Protein AF-A0A815YA50-F1 (afdb_monomer_lite)

Sequence (230 aa):
KAFGSNTDPRCETWTMLNDNDYDQMVVSGEAVSVVFEGVVFLLQAFDDEQDCLKAFEKNPDKRIFFITSGTMGRSAVPKIIEGYRNIFTDPIADKSYSSVYVFCGDIEKQMDWCMDYLDYVQMFDHEADLLQRMTHDIADYFFERGRRIPKDTESQEALKHLYWAKRLYHQYEKLDMKKGTDDHIPTKESKESRDVNAFIESIESELPKDSSDERGKDSDNDEPCGEACS

pLDDT: mean 73.35, std 15.98, range [35.97, 92.38]

Secondary structure (DSSP, 8-state):
--EEE-SSTT----EEE-HHHHHHHHHH---EEEEETTEEEEE---SSHHHHHHHHHH-TTSEE-EEEEHHHHHHHHHHHHHHHTTTTEETTTTEE---EEEE-S-SGGGHHHHGGGTTTEEEES-HHHHHHHHHHHHHHHHHHHHHHS-HHHHHHHHHHHHHHHHHHHHHHHHHHHTT--S--PPPPPPHHHHHHHHHHHHHHHHS-----------------------

Foldseek 3Di:
DADWDDLFLPDDDTDDDDVVVVVCQVVVQDWDWGDHNNATEIDGDDPDLVVVVVVCVVCLPHQYQAEEELVSCLVNVVVCCVVRVVSQADPLPRAGAARYEYAYCDVVVSCVRCVVPVSHYDYDPDPLVPSLVVLQSQLVVLQVVLVRPDLVPPLVVSLRSLSSSLVSLVVSVVSVVVVDPDDDDDDDRDPSNVVSVVVNVVSVVVDPDPPPPPDDDDDDDDDDDDDDDD

Organism: NCBI:txid433720

Structure (mmCIF, N/CA/C/O backbone):
data_AF-A0A815YA50-F1
#
_entry.id   AF-A0A815YA50-F1
#
loop_
_atom_si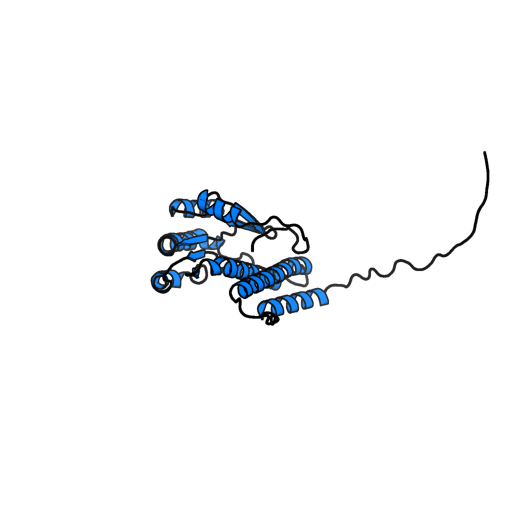te.group_PDB
_atom_site.id
_atom_site.type_symbol
_atom_site.label_atom_id
_atom_site.label_alt_id
_atom_site.label_comp_id
_atom_site.label_asym_id
_atom_site.label_entity_id
_atom_site.label_seq_id
_atom_site.pdbx_PDB_ins_code
_atom_site.Cartn_x
_atom_site.Cartn_y
_atom_site.Cartn_z
_atom_site.occupancy
_atom_site.B_iso_or_equiv
_atom_site.auth_seq_id
_atom_site.auth_comp_id
_atom_site.auth_asym_id
_atom_site.auth_atom_id
_atom_site.pdbx_PDB_model_num
ATOM 1 N N . LYS A 1 1 ? 8.012 14.151 2.845 1.00 42.84 1 LYS A N 1
ATOM 2 C CA . LYS A 1 1 ? 8.269 13.504 4.157 1.00 42.84 1 LYS A CA 1
ATOM 3 C C . LYS A 1 1 ? 7.058 12.654 4.542 1.00 42.84 1 LYS A C 1
ATOM 5 O O . LYS A 1 1 ? 6.065 13.250 4.945 1.00 42.84 1 LYS A O 1
ATOM 10 N N . ALA A 1 2 ? 7.106 11.330 4.344 1.00 35.97 2 ALA A N 1
ATOM 11 C CA . ALA A 1 2 ? 5.929 10.458 4.513 1.00 35.97 2 ALA A CA 1
ATOM 12 C C . ALA A 1 2 ? 6.156 9.170 5.316 1.00 35.97 2 ALA A C 1
ATOM 14 O O . ALA A 1 2 ? 5.190 8.646 5.857 1.00 35.97 2 ALA A O 1
ATOM 15 N N . PHE A 1 3 ? 7.391 8.687 5.466 1.00 42.22 3 PHE A N 1
ATOM 16 C CA . PHE A 1 3 ? 7.645 7.455 6.210 1.00 42.22 3 PHE A CA 1
ATOM 17 C C . PHE A 1 3 ? 8.463 7.741 7.459 1.00 42.22 3 PHE A C 1
ATOM 19 O O . PHE A 1 3 ? 9.557 8.297 7.402 1.00 42.22 3 PHE A O 1
ATOM 26 N N . GLY A 1 4 ? 7.912 7.375 8.608 1.00 42.62 4 GLY A N 1
ATOM 27 C CA . GLY A 1 4 ? 8.640 7.327 9.860 1.00 42.62 4 GLY A CA 1
ATOM 28 C C . GLY A 1 4 ? 7.949 6.394 10.838 1.00 42.62 4 GLY A C 1
ATOM 29 O O . GLY A 1 4 ? 6.723 6.304 10.845 1.00 42.62 4 GLY A O 1
ATOM 30 N N . SER A 1 5 ? 8.750 5.682 11.621 1.00 42.72 5 SER A N 1
ATOM 31 C CA . SER A 1 5 ? 8.296 4.666 12.564 1.00 42.72 5 SER A CA 1
ATOM 32 C C . SER A 1 5 ? 8.360 5.174 14.002 1.00 42.72 5 SER A C 1
ATOM 34 O O . SER A 1 5 ? 9.355 5.777 14.422 1.00 42.72 5 SER A O 1
ATOM 36 N N . ASN A 1 6 ? 7.287 4.896 14.736 1.00 41.19 6 ASN A N 1
ATOM 37 C CA . ASN A 1 6 ? 7.264 4.631 16.166 1.00 41.19 6 ASN A CA 1
ATOM 38 C C . ASN A 1 6 ? 6.549 3.271 16.356 1.00 41.19 6 ASN A C 1
ATOM 40 O O . ASN A 1 6 ? 5.821 2.817 15.476 1.00 41.19 6 ASN A O 1
ATOM 44 N N . THR A 1 7 ? 6.775 2.597 17.482 1.00 46.41 7 THR A N 1
ATOM 45 C CA . THR A 1 7 ? 6.051 1.366 17.873 1.00 46.41 7 THR A CA 1
ATOM 46 C C . THR A 1 7 ? 4.697 1.654 18.529 1.00 46.41 7 THR A C 1
ATOM 48 O O . THR A 1 7 ? 4.020 0.732 18.967 1.00 46.41 7 THR A O 1
ATOM 51 N N . ASP A 1 8 ? 4.351 2.934 18.682 1.00 49.91 8 ASP A N 1
ATOM 52 C CA . ASP A 1 8 ? 3.088 3.391 19.247 1.00 49.91 8 ASP A CA 1
ATOM 53 C C . ASP A 1 8 ? 2.624 4.628 18.462 1.00 49.91 8 ASP A C 1
ATOM 55 O O . ASP A 1 8 ? 3.274 5.676 18.571 1.00 49.91 8 ASP A O 1
ATOM 59 N N . PRO A 1 9 ? 1.498 4.577 17.722 1.00 50.28 9 PRO A N 1
ATOM 60 C CA . PRO A 1 9 ? 1.020 5.687 16.893 1.00 50.28 9 PRO A CA 1
ATOM 61 C C . PRO A 1 9 ? 0.738 6.966 17.693 1.00 50.28 9 PRO A C 1
ATOM 63 O O . PRO A 1 9 ? 0.600 8.033 17.085 1.00 50.28 9 PRO A O 1
ATOM 66 N N . ARG A 1 10 ? 0.680 6.873 19.029 1.00 52.91 10 ARG A N 1
ATOM 67 C CA . ARG A 1 10 ? 0.442 7.967 19.978 1.00 52.91 10 ARG A CA 1
ATOM 68 C C . ARG A 1 10 ? 1.722 8.700 20.411 1.00 52.91 10 ARG A C 1
ATOM 70 O O . ARG A 1 10 ? 1.618 9.773 20.995 1.00 52.91 10 ARG A O 1
ATOM 77 N N . CYS A 1 11 ? 2.920 8.170 20.137 1.00 44.84 11 CYS A N 1
ATOM 78 C CA . CYS A 1 11 ? 4.192 8.817 20.502 1.00 44.84 11 CYS A CA 1
ATOM 79 C C . CYS A 1 11 ? 4.655 9.887 19.486 1.00 44.84 11 CYS A C 1
ATOM 81 O O . CYS A 1 11 ? 4.534 9.706 18.274 1.00 44.84 11 CYS A O 1
ATOM 83 N N . GLU A 1 12 ? 5.257 10.980 19.975 1.00 45.56 12 GLU A N 1
ATOM 84 C CA . GLU A 1 12 ? 5.674 12.144 19.165 1.00 45.56 12 GLU A CA 1
ATOM 85 C C . GLU A 1 12 ? 7.075 12.048 18.521 1.00 45.56 12 GLU A C 1
ATOM 87 O O . GLU A 1 12 ? 7.363 12.810 17.598 1.00 45.56 12 GLU A O 1
ATOM 92 N N . THR A 1 13 ? 7.961 11.148 18.965 1.00 40.41 13 THR A N 1
ATOM 93 C CA . THR A 1 13 ? 9.356 11.048 18.484 1.00 40.41 13 THR A CA 1
ATOM 94 C C . THR A 1 13 ? 9.521 10.031 17.344 1.00 40.41 13 THR A C 1
ATOM 96 O O . THR A 1 13 ? 8.970 8.935 17.386 1.00 40.41 13 THR A O 1
ATOM 99 N N . TRP A 1 14 ? 10.273 10.410 16.300 1.00 46.44 14 TRP A N 1
ATOM 100 C CA . TRP A 1 14 ? 10.310 9.741 14.989 1.00 46.44 14 TRP A CA 1
ATOM 101 C C . TRP A 1 14 ? 11.647 9.040 14.716 1.00 46.44 14 TRP A C 1
ATOM 103 O O . TRP A 1 14 ? 12.699 9.605 15.006 1.00 46.44 14 TRP A O 1
ATOM 113 N N . THR A 1 15 ? 11.624 7.906 14.004 1.00 42.41 15 THR A N 1
ATOM 114 C CA . THR A 1 15 ? 12.719 7.532 13.084 1.00 42.41 15 THR A CA 1
ATOM 115 C C . THR A 1 15 ? 12.199 7.692 11.661 1.00 42.41 15 THR A C 1
ATOM 117 O O . THR A 1 15 ? 11.310 6.954 11.249 1.00 42.41 15 THR A O 1
ATOM 120 N N . MET A 1 16 ? 12.659 8.727 10.957 1.00 54.16 16 MET A N 1
ATOM 121 C CA . MET A 1 16 ? 12.133 9.147 9.653 1.00 54.16 16 MET A CA 1
ATOM 122 C C . MET A 1 16 ? 12.989 8.589 8.520 1.00 54.16 16 MET A C 1
ATOM 124 O O . MET A 1 16 ? 14.199 8.785 8.569 1.00 54.16 16 MET A O 1
ATOM 128 N N . LEU A 1 17 ? 12.359 8.028 7.481 1.00 47.50 17 LEU A N 1
ATOM 129 C CA . LEU A 1 17 ? 12.967 8.030 6.154 1.00 47.50 17 LEU A CA 1
ATOM 130 C C . LEU A 1 17 ? 12.892 9.458 5.626 1.00 47.50 17 LEU A C 1
ATOM 132 O O . LEU A 1 17 ? 11.813 10.022 5.395 1.00 47.50 17 LEU A O 1
ATOM 136 N N . ASN A 1 18 ? 14.052 10.073 5.521 1.00 49.81 18 ASN A N 1
ATOM 137 C CA . ASN A 1 18 ? 14.226 11.381 4.930 1.00 49.81 18 ASN A CA 1
ATOM 138 C C . ASN A 1 18 ? 14.679 11.226 3.469 1.00 49.81 18 ASN A C 1
ATOM 140 O O . ASN A 1 18 ? 14.997 10.129 3.020 1.00 49.81 18 ASN A O 1
ATOM 144 N N . ASP A 1 19 ? 14.680 12.324 2.717 1.00 51.66 19 ASP A N 1
ATOM 145 C CA . ASP A 1 19 ? 15.021 12.302 1.289 1.00 51.66 19 ASP A CA 1
ATOM 146 C C . ASP A 1 19 ? 16.442 11.735 1.050 1.00 51.66 19 ASP A C 1
ATOM 148 O O . ASP A 1 19 ? 16.682 11.069 0.053 1.00 51.66 19 ASP A O 1
ATOM 152 N N . ASN A 1 20 ? 17.349 11.865 2.025 1.00 53.41 20 ASN A N 1
ATOM 153 C CA . ASN A 1 20 ? 18.690 11.283 1.970 1.00 53.41 20 ASN A CA 1
ATOM 154 C C . ASN A 1 20 ? 18.674 9.748 2.075 1.00 53.41 20 ASN A C 1
ATOM 156 O O . ASN A 1 20 ? 19.526 9.102 1.480 1.00 53.41 20 ASN A O 1
ATOM 160 N N . ASP A 1 21 ? 17.719 9.150 2.797 1.00 54.00 21 ASP A N 1
ATOM 161 C CA . ASP A 1 21 ? 17.580 7.687 2.872 1.00 54.00 21 ASP A CA 1
ATOM 162 C C . ASP A 1 21 ? 17.065 7.116 1.538 1.00 54.00 21 ASP A C 1
ATOM 164 O O . ASP A 1 21 ? 17.436 6.011 1.142 1.00 54.00 21 ASP A O 1
ATOM 168 N N . TYR A 1 22 ? 16.258 7.896 0.808 1.00 57.53 22 TYR A N 1
ATOM 169 C CA . TYR A 1 22 ? 15.845 7.581 -0.562 1.00 57.53 22 TYR A CA 1
ATOM 170 C C . TYR A 1 22 ? 16.994 7.692 -1.552 1.00 57.53 22 TYR A C 1
ATOM 172 O O . TYR A 1 22 ? 17.238 6.754 -2.310 1.00 57.53 22 TYR A O 1
ATOM 180 N N . ASP A 1 23 ? 17.710 8.815 -1.524 1.00 56.78 23 ASP A N 1
ATOM 181 C CA . ASP A 1 23 ? 18.868 9.035 -2.386 1.00 56.78 23 ASP A CA 1
ATOM 182 C C . ASP A 1 23 ? 19.926 7.952 -2.136 1.00 56.78 23 ASP A C 1
ATOM 184 O O . ASP A 1 23 ? 20.485 7.388 -3.075 1.00 56.78 23 ASP A O 1
ATOM 188 N N . GLN A 1 24 ? 20.143 7.579 -0.872 1.00 57.41 24 GLN A N 1
ATOM 189 C CA . GLN A 1 24 ? 21.064 6.513 -0.505 1.00 57.41 24 GLN A CA 1
ATOM 190 C C . GLN A 1 24 ? 20.580 5.138 -0.987 1.00 57.41 24 GLN A C 1
ATOM 192 O O . GLN A 1 24 ? 21.399 4.396 -1.513 1.00 57.41 24 GLN A O 1
ATOM 197 N N . MET A 1 25 ? 19.283 4.816 -0.902 1.00 60.09 25 MET A N 1
ATOM 198 C CA . MET A 1 25 ? 18.715 3.572 -1.452 1.00 60.09 25 MET A CA 1
ATOM 199 C C . MET A 1 25 ? 18.917 3.468 -2.970 1.00 60.09 25 MET A C 1
ATOM 201 O O . MET A 1 25 ? 19.299 2.411 -3.474 1.00 60.09 25 MET A O 1
ATOM 205 N N . VAL A 1 26 ? 18.669 4.559 -3.700 1.00 58.50 26 VAL A N 1
ATOM 206 C CA . VAL A 1 26 ? 18.821 4.604 -5.163 1.00 58.50 26 VAL A CA 1
ATOM 207 C C . VAL A 1 26 ? 20.293 4.498 -5.569 1.00 58.50 26 VAL A C 1
ATOM 209 O O . VAL A 1 26 ? 20.605 3.865 -6.574 1.00 58.50 26 VAL A O 1
ATOM 212 N N . VAL A 1 27 ? 21.204 5.088 -4.788 1.00 59.53 27 VAL A N 1
ATOM 213 C CA . VAL A 1 27 ? 22.641 5.119 -5.102 1.00 59.53 27 VAL A CA 1
ATOM 214 C C . VAL A 1 27 ? 23.386 3.864 -4.632 1.00 59.53 27 VAL A C 1
ATOM 216 O O . VAL A 1 27 ? 24.311 3.431 -5.317 1.00 59.53 27 VAL A O 1
ATOM 219 N N . SER A 1 28 ? 23.034 3.281 -3.480 1.00 64.62 28 SER A N 1
ATOM 220 C CA . SER A 1 28 ? 23.765 2.145 -2.895 1.00 64.62 28 SER A CA 1
ATOM 221 C C . SER A 1 28 ? 23.212 0.776 -3.291 1.00 64.62 28 SER A C 1
ATOM 223 O O . SER A 1 28 ? 23.956 -0.203 -3.245 1.00 64.62 28 SER A O 1
ATOM 225 N N . GLY A 1 29 ? 21.922 0.683 -3.643 1.00 62.91 29 GLY A N 1
ATOM 226 C CA . GLY A 1 29 ? 21.234 -0.595 -3.868 1.00 62.91 29 GLY A CA 1
ATOM 227 C C . GLY A 1 29 ? 21.079 -1.457 -2.603 1.00 62.91 29 GLY A C 1
ATOM 228 O O . GLY A 1 29 ? 20.629 -2.604 -2.681 1.00 62.91 29 GLY A O 1
ATOM 229 N N . GLU A 1 30 ? 21.452 -0.935 -1.429 1.00 68.12 30 GLU A N 1
ATOM 230 C CA . GLU A 1 30 ? 21.338 -1.650 -0.160 1.00 68.12 30 GLU A CA 1
ATOM 231 C C . GLU A 1 30 ? 19.885 -1.695 0.319 1.00 68.12 30 GLU A C 1
ATOM 233 O O . GLU A 1 30 ? 19.132 -0.726 0.221 1.00 68.12 30 GLU A O 1
ATOM 238 N N . ALA A 1 31 ? 19.491 -2.847 0.862 1.00 70.38 31 ALA A N 1
ATOM 239 C CA . ALA A 1 31 ? 18.144 -3.041 1.365 1.00 70.38 31 ALA A CA 1
ATOM 240 C C . ALA A 1 31 ? 17.947 -2.318 2.705 1.00 70.38 31 ALA A C 1
ATOM 242 O O . ALA A 1 31 ? 18.663 -2.573 3.677 1.00 70.38 31 ALA A O 1
ATOM 243 N N . VAL A 1 32 ? 16.918 -1.480 2.785 1.00 69.56 32 VAL A N 1
ATOM 244 C CA . VAL A 1 32 ? 16.510 -0.779 4.003 1.00 69.56 32 VAL A CA 1
ATOM 245 C C . VAL A 1 32 ? 15.262 -1.455 4.558 1.00 69.56 32 VAL A C 1
ATOM 247 O O . VAL A 1 32 ? 14.244 -1.575 3.881 1.00 69.56 32 VAL A O 1
ATOM 250 N N . SER A 1 33 ? 15.333 -1.923 5.804 1.00 68.00 33 SER A N 1
ATOM 251 C CA . SER A 1 33 ? 14.162 -2.458 6.506 1.00 68.00 33 SER A CA 1
ATOM 252 C C . SER A 1 33 ? 13.485 -1.355 7.314 1.00 68.00 33 SER A C 1
ATOM 254 O O . SER A 1 33 ? 14.121 -0.714 8.148 1.00 68.00 33 SER A O 1
ATOM 256 N N . VAL A 1 34 ? 12.188 -1.167 7.097 1.00 65.00 34 VAL A N 1
ATOM 257 C CA . VAL A 1 34 ? 11.352 -0.208 7.824 1.00 65.00 34 VAL A CA 1
ATOM 258 C C . VAL A 1 34 ? 10.301 -0.982 8.597 1.00 65.00 34 VAL A C 1
ATOM 260 O O . VAL A 1 34 ? 9.622 -1.831 8.033 1.00 65.00 34 VAL A O 1
ATOM 263 N N . VAL A 1 35 ? 10.154 -0.710 9.889 1.00 60.19 35 VAL A N 1
ATOM 264 C CA . VAL A 1 35 ? 9.177 -1.411 10.730 1.00 60.19 35 VAL A CA 1
ATOM 265 C C . VAL A 1 35 ? 7.988 -0.499 11.001 1.00 60.19 35 VAL A C 1
ATOM 267 O O . VAL A 1 35 ? 8.174 0.596 11.526 1.00 60.19 35 VAL A O 1
ATOM 270 N N . PHE A 1 36 ? 6.775 -0.958 10.706 1.00 53.72 36 PHE A N 1
ATOM 271 C CA . PHE A 1 36 ? 5.522 -0.303 11.093 1.00 53.72 36 PHE A CA 1
ATOM 272 C C . PHE A 1 36 ? 4.685 -1.289 11.911 1.00 53.72 36 PHE A C 1
ATOM 274 O O . PHE A 1 36 ? 4.244 -2.296 11.366 1.00 53.72 36 PHE A O 1
ATOM 281 N N . GLU A 1 37 ? 4.486 -1.032 13.210 1.00 54.69 37 GLU A N 1
ATOM 282 C CA . GLU A 1 37 ? 3.688 -1.904 14.103 1.00 54.69 37 GLU A CA 1
ATOM 283 C C . GLU A 1 37 ? 4.065 -3.392 14.027 1.00 54.69 37 GLU A C 1
ATOM 285 O O . GLU A 1 37 ? 3.224 -4.275 13.884 1.00 54.69 37 GLU A O 1
ATOM 290 N N . GLY A 1 38 ? 5.365 -3.687 14.039 1.00 54.66 38 GLY A N 1
ATOM 291 C CA . GLY A 1 38 ? 5.853 -5.065 13.932 1.00 54.66 38 GLY A CA 1
ATOM 292 C C . GLY A 1 38 ? 5.770 -5.675 12.527 1.00 54.66 38 GLY A C 1
ATOM 293 O O . GLY A 1 38 ? 6.263 -6.783 12.329 1.00 54.66 38 GLY A O 1
ATOM 294 N N . VAL A 1 39 ? 5.235 -4.961 11.531 1.00 56.06 39 VAL A N 1
ATOM 295 C CA . VAL A 1 39 ? 5.334 -5.336 10.115 1.00 56.06 39 VAL A CA 1
ATOM 296 C C . VAL A 1 39 ? 6.621 -4.759 9.539 1.00 56.06 39 VAL A C 1
ATOM 298 O O . VAL A 1 39 ? 6.812 -3.543 9.507 1.00 56.06 39 VAL A O 1
ATOM 301 N N . VAL A 1 40 ? 7.514 -5.633 9.078 1.00 65.88 40 VAL A N 1
ATOM 302 C CA . VAL A 1 40 ? 8.766 -5.233 8.429 1.00 65.88 40 VAL A CA 1
ATOM 303 C C . VAL A 1 40 ? 8.532 -5.092 6.929 1.00 65.88 40 VAL A C 1
ATOM 305 O O . VAL A 1 40 ? 8.171 -6.059 6.257 1.00 65.88 40 VAL A O 1
ATOM 308 N N . PHE A 1 41 ? 8.770 -3.891 6.418 1.00 66.94 41 PHE A N 1
ATOM 309 C CA . PHE A 1 41 ? 8.802 -3.565 5.003 1.00 66.94 41 PHE A CA 1
ATOM 310 C C . PHE A 1 41 ? 10.245 -3.526 4.524 1.00 66.94 41 PHE A C 1
ATOM 312 O O . PHE A 1 41 ? 11.091 -2.879 5.142 1.00 66.94 41 PHE A O 1
ATOM 319 N N . LEU A 1 42 ? 10.525 -4.215 3.423 1.00 71.62 42 LEU A N 1
ATOM 320 C CA . LEU A 1 42 ? 11.821 -4.146 2.760 1.00 71.62 42 LEU A CA 1
ATOM 321 C C . LEU A 1 42 ? 11.744 -3.153 1.601 1.00 71.62 42 LEU A C 1
ATOM 323 O O . LEU A 1 42 ? 10.938 -3.336 0.690 1.00 71.62 42 LEU A O 1
ATOM 327 N N . LEU A 1 43 ? 12.589 -2.128 1.639 1.00 70.44 43 LEU A N 1
ATOM 328 C CA . LEU A 1 43 ? 12.787 -1.182 0.548 1.00 70.44 43 LEU A CA 1
ATOM 329 C C . LEU A 1 43 ? 14.150 -1.460 -0.083 1.00 70.44 43 LEU A C 1
ATOM 331 O O . LEU A 1 43 ? 15.173 -1.392 0.595 1.00 70.44 43 LEU A O 1
ATOM 335 N N . GLN A 1 44 ? 14.167 -1.812 -1.365 1.00 71.25 44 GLN A N 1
ATOM 336 C CA . GLN A 1 44 ? 15.398 -2.081 -2.101 1.00 71.25 44 GLN A CA 1
ATOM 337 C C . GLN A 1 44 ? 15.193 -1.751 -3.581 1.00 71.25 44 GLN A C 1
ATOM 339 O O . GLN A 1 44 ? 14.169 -2.116 -4.162 1.00 71.25 44 GLN A O 1
ATOM 344 N N . ALA A 1 4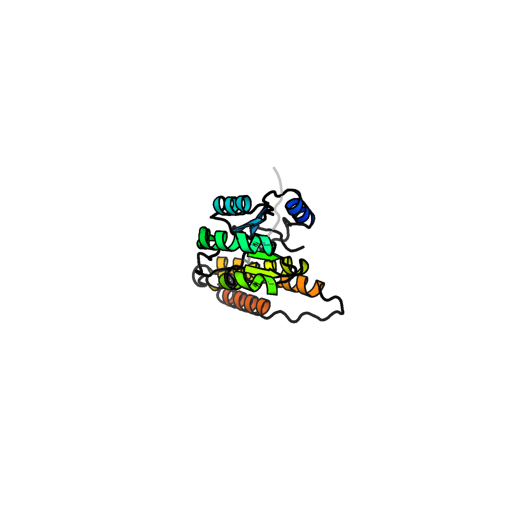5 ? 16.163 -1.061 -4.181 1.00 68.94 45 ALA A N 1
ATOM 345 C CA . ALA A 1 45 ? 16.215 -0.837 -5.620 1.00 68.94 45 ALA A CA 1
ATOM 346 C C . ALA A 1 45 ? 16.971 -1.989 -6.298 1.00 68.94 45 ALA A C 1
ATOM 348 O O . ALA A 1 45 ? 17.964 -2.480 -5.764 1.00 68.94 45 ALA A O 1
ATOM 349 N N . PHE A 1 46 ? 16.504 -2.407 -7.473 1.00 72.44 46 PHE A N 1
ATOM 350 C CA . PHE A 1 46 ? 17.133 -3.462 -8.268 1.00 72.44 46 PHE A CA 1
ATOM 351 C C . PHE A 1 46 ? 17.308 -2.981 -9.707 1.00 72.44 46 PHE A C 1
ATOM 353 O O . PHE A 1 46 ? 16.386 -2.396 -10.277 1.00 72.44 46 PHE A O 1
ATOM 360 N N . ASP A 1 47 ? 18.469 -3.253 -10.291 1.00 74.31 47 ASP A N 1
ATOM 361 C CA . ASP A 1 47 ? 18.775 -3.070 -11.713 1.00 74.31 47 ASP A CA 1
ATOM 362 C C . ASP A 1 47 ? 18.866 -4.408 -12.475 1.00 74.31 47 ASP A C 1
ATOM 364 O O . ASP A 1 47 ? 18.845 -4.418 -13.706 1.00 74.31 47 ASP A O 1
ATOM 368 N N . ASP A 1 48 ? 18.890 -5.531 -11.749 1.00 81.44 48 ASP A N 1
ATOM 369 C CA . ASP A 1 48 ? 18.867 -6.896 -12.271 1.00 81.44 48 ASP A CA 1
ATOM 370 C C . ASP A 1 48 ? 17.635 -7.687 -11.787 1.00 81.44 48 ASP A C 1
ATOM 372 O O . ASP A 1 48 ? 17.257 -7.684 -10.611 1.00 81.44 48 ASP A O 1
ATOM 376 N N . GLU A 1 49 ? 17.005 -8.409 -12.716 1.00 84.12 49 GLU A N 1
ATOM 377 C CA . GLU A 1 49 ? 15.806 -9.208 -12.443 1.00 84.12 49 GLU A CA 1
ATOM 378 C C . GLU A 1 49 ? 16.092 -10.382 -11.494 1.00 84.12 49 GLU A C 1
ATOM 380 O O . GLU A 1 49 ? 15.275 -10.697 -10.627 1.00 84.12 49 GLU A O 1
ATOM 385 N N . GLN A 1 50 ? 17.238 -11.050 -11.643 1.00 86.06 50 GLN A N 1
ATOM 386 C CA . GLN A 1 50 ? 17.567 -12.222 -10.833 1.00 86.06 50 GLN A CA 1
ATOM 387 C C . GLN A 1 50 ? 17.860 -11.829 -9.390 1.00 86.06 50 GLN A C 1
ATOM 389 O O . GLN A 1 50 ? 17.487 -12.557 -8.469 1.00 86.06 50 GLN A O 1
ATOM 394 N N . ASP A 1 51 ? 18.491 -10.683 -9.172 1.00 83.06 51 ASP A N 1
ATOM 395 C CA . ASP A 1 51 ? 18.735 -10.176 -7.825 1.00 83.06 51 ASP A CA 1
ATOM 396 C C . ASP A 1 51 ? 17.443 -9.733 -7.132 1.00 83.06 51 ASP A C 1
ATOM 398 O O . ASP A 1 51 ? 17.275 -10.000 -5.937 1.00 83.06 51 ASP A O 1
ATOM 402 N N . CYS A 1 52 ? 16.483 -9.196 -7.890 1.00 81.31 52 CYS A N 1
ATOM 403 C CA . CYS A 1 52 ? 15.127 -8.971 -7.398 1.00 81.31 52 CYS A CA 1
ATOM 404 C C . CYS A 1 52 ? 14.461 -10.283 -6.951 1.00 81.31 52 CYS A C 1
ATOM 406 O O . CYS A 1 52 ? 14.016 -10.394 -5.806 1.00 81.31 52 CYS A O 1
ATOM 408 N N . LEU A 1 53 ? 14.453 -11.312 -7.805 1.00 84.69 53 LEU A N 1
ATOM 409 C CA . LEU A 1 53 ? 13.853 -12.613 -7.481 1.00 84.69 53 LEU A CA 1
ATOM 410 C C . LEU A 1 53 ? 14.496 -13.254 -6.239 1.00 84.69 53 LEU A C 1
ATOM 412 O O . LEU A 1 53 ? 13.787 -13.698 -5.335 1.00 84.69 53 LEU A O 1
ATOM 416 N N . LYS A 1 54 ? 15.830 -13.219 -6.129 1.00 86.94 54 LYS A N 1
ATOM 417 C CA . LYS A 1 54 ? 16.555 -13.710 -4.942 1.00 86.94 54 LYS A CA 1
ATOM 418 C C . LYS A 1 54 ? 16.196 -12.941 -3.669 1.00 86.94 54 LYS A C 1
ATOM 420 O O . LYS A 1 54 ? 16.251 -13.509 -2.578 1.00 86.94 54 LYS A O 1
ATOM 425 N N . ALA A 1 55 ? 15.900 -11.646 -3.762 1.00 82.94 55 ALA A N 1
ATOM 426 C CA . ALA A 1 55 ? 15.504 -10.861 -2.596 1.00 82.94 55 ALA A CA 1
ATOM 427 C C . ALA A 1 55 ? 14.119 -11.274 -2.082 1.00 82.94 55 ALA A C 1
ATOM 429 O O . ALA A 1 55 ? 13.946 -11.395 -0.866 1.00 82.94 55 ALA A O 1
ATOM 430 N N . PHE A 1 56 ? 13.182 -11.570 -2.990 1.00 82.69 56 PHE A N 1
ATOM 431 C CA . PHE A 1 56 ? 11.882 -12.153 -2.648 1.00 82.69 56 PHE A CA 1
ATOM 432 C C . PHE A 1 56 ? 12.029 -13.528 -1.981 1.00 82.69 56 PHE A C 1
ATOM 434 O O . PHE A 1 56 ? 11.438 -13.759 -0.928 1.00 82.69 56 PHE A O 1
ATOM 441 N N . GLU A 1 57 ? 12.896 -14.397 -2.510 1.00 84.44 57 GLU A N 1
ATOM 442 C CA . GLU A 1 57 ? 13.189 -15.714 -1.915 1.00 84.44 57 GLU A CA 1
ATOM 443 C C . GLU A 1 57 ? 13.729 -15.630 -0.486 1.00 84.44 57 GLU A C 1
ATOM 445 O O . GLU A 1 57 ? 13.414 -16.469 0.358 1.00 84.44 57 GLU A O 1
ATOM 450 N N . LYS A 1 58 ? 14.572 -14.631 -0.211 1.00 84.88 58 LYS A N 1
ATOM 451 C CA . LYS A 1 58 ? 15.238 -14.464 1.088 1.00 84.88 58 LYS A CA 1
ATOM 452 C C . LYS A 1 58 ? 14.360 -13.824 2.156 1.00 84.88 58 LYS A C 1
ATOM 454 O O . LYS A 1 58 ? 14.721 -13.893 3.327 1.00 84.88 58 LYS A O 1
ATOM 459 N N . ASN A 1 59 ? 13.262 -13.179 1.770 1.00 80.50 59 ASN A N 1
ATOM 460 C CA . ASN A 1 59 ? 12.400 -12.435 2.687 1.00 80.50 59 ASN A CA 1
ATOM 461 C C . ASN A 1 59 ? 10.920 -12.851 2.552 1.00 80.50 59 ASN A C 1
ATOM 463 O O . ASN A 1 59 ? 10.063 -11.980 2.395 1.00 80.50 59 ASN A O 1
ATOM 467 N N . PRO A 1 60 ? 10.590 -14.158 2.612 1.00 75.00 60 PRO A N 1
ATOM 468 C CA . PRO A 1 60 ? 9.224 -14.637 2.399 1.00 75.00 60 PRO A CA 1
ATOM 469 C C . PRO A 1 60 ? 8.263 -14.256 3.537 1.00 75.00 60 PRO A C 1
ATOM 471 O O . PRO A 1 60 ? 7.049 -14.367 3.392 1.00 75.00 60 PRO A O 1
ATOM 474 N N . ASP A 1 61 ? 8.808 -13.843 4.679 1.00 69.88 61 ASP A N 1
ATOM 475 C CA . ASP A 1 61 ? 8.107 -13.441 5.896 1.00 69.88 61 ASP A CA 1
ATOM 476 C C . ASP A 1 61 ? 7.829 -11.931 5.968 1.00 69.88 61 ASP A C 1
ATOM 478 O O . ASP A 1 61 ? 7.111 -11.476 6.862 1.00 69.88 61 ASP A O 1
ATOM 482 N N . LYS A 1 62 ? 8.385 -11.143 5.040 1.00 69.62 62 LYS A N 1
ATOM 483 C CA . LYS A 1 62 ? 8.254 -9.682 5.030 1.00 69.62 62 LYS A CA 1
ATOM 484 C C . LYS A 1 62 ? 7.213 -9.226 4.021 1.00 69.62 62 LYS A C 1
ATOM 486 O O . LYS A 1 62 ? 7.022 -9.844 2.976 1.00 69.62 62 LYS A O 1
ATOM 491 N N . ARG A 1 63 ? 6.591 -8.075 4.295 1.00 72.75 63 ARG A N 1
ATOM 492 C CA . ARG A 1 63 ? 5.851 -7.352 3.254 1.00 72.75 63 ARG A CA 1
ATOM 493 C C . ARG A 1 63 ? 6.857 -6.609 2.387 1.00 72.75 63 ARG A C 1
ATOM 495 O O . ARG A 1 63 ? 7.740 -5.926 2.903 1.00 72.75 63 ARG A O 1
ATOM 502 N N . ILE A 1 64 ? 6.743 -6.748 1.075 1.00 73.19 64 ILE A N 1
ATOM 503 C CA . ILE A 1 64 ? 7.712 -6.176 0.139 1.00 73.19 64 ILE A CA 1
ATOM 504 C C . ILE A 1 64 ? 6.978 -5.191 -0.753 1.00 73.19 64 ILE A C 1
ATOM 506 O O . ILE A 1 64 ? 6.094 -5.594 -1.501 1.00 73.19 64 ILE A O 1
ATOM 510 N N . PHE A 1 65 ? 7.365 -3.916 -0.693 1.00 75.94 65 PHE A N 1
ATOM 511 C CA . PHE A 1 65 ? 6.966 -2.943 -1.702 1.00 75.94 65 PHE A CA 1
ATOM 512 C C . PHE A 1 65 ? 8.013 -2.924 -2.803 1.00 75.94 65 PHE A C 1
ATOM 514 O O . PHE A 1 65 ? 9.136 -2.464 -2.606 1.00 75.94 65 PHE A O 1
ATOM 521 N N . PHE A 1 66 ? 7.642 -3.454 -3.960 1.00 77.69 66 PHE A N 1
ATOM 522 C CA . PHE A 1 66 ? 8.531 -3.567 -5.100 1.00 77.69 66 PHE A CA 1
ATOM 523 C C . PHE A 1 66 ? 8.279 -2.430 -6.076 1.00 77.69 66 PHE A C 1
ATOM 525 O O . PHE A 1 66 ? 7.238 -2.388 -6.723 1.00 77.69 66 PHE A O 1
ATOM 532 N N . ILE A 1 67 ? 9.235 -1.511 -6.183 1.00 77.25 67 ILE A N 1
ATOM 533 C CA . ILE A 1 67 ? 9.179 -0.395 -7.126 1.00 77.25 67 ILE A CA 1
ATOM 534 C C . ILE A 1 67 ? 10.028 -0.756 -8.347 1.00 77.25 67 ILE A C 1
ATOM 536 O O . ILE A 1 67 ? 11.193 -1.126 -8.205 1.00 77.25 67 ILE A O 1
ATOM 540 N N . THR A 1 68 ? 9.463 -0.670 -9.550 1.00 78.12 68 THR A N 1
ATOM 541 C CA . THR A 1 68 ? 10.144 -1.085 -10.786 1.00 78.12 68 THR A CA 1
ATOM 542 C C . THR A 1 68 ? 9.773 -0.211 -11.981 1.00 78.12 68 THR A C 1
ATOM 544 O O . THR A 1 68 ? 8.770 0.496 -11.958 1.00 78.12 68 THR A O 1
ATOM 547 N N . SER A 1 69 ? 10.577 -0.253 -13.044 1.00 81.88 69 SER A N 1
ATOM 548 C CA . SER A 1 69 ? 10.227 0.371 -14.325 1.00 81.88 69 SER A CA 1
ATOM 549 C C . SER A 1 69 ? 9.221 -0.484 -15.102 1.00 81.88 69 SER A C 1
ATOM 551 O O . SER A 1 69 ? 9.157 -1.693 -14.905 1.00 81.88 69 SER A O 1
ATOM 553 N N . GLY A 1 70 ? 8.479 0.096 -16.051 1.00 83.12 70 GLY A N 1
ATOM 554 C CA . GLY A 1 70 ? 7.553 -0.666 -16.908 1.00 83.12 70 GLY A CA 1
ATOM 555 C C . GLY A 1 70 ? 8.195 -1.865 -17.624 1.00 83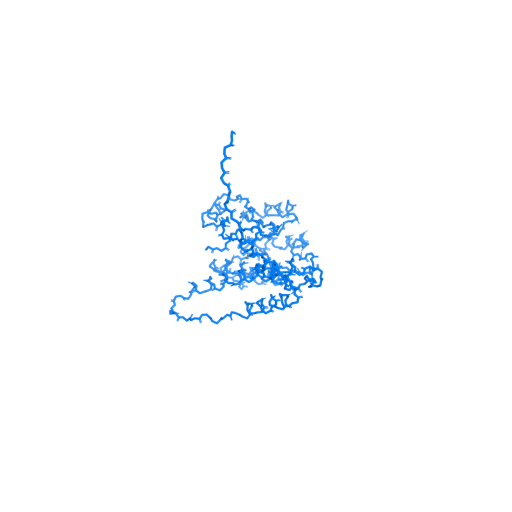.12 70 GLY A C 1
ATOM 556 O O . GLY A 1 70 ? 7.627 -2.956 -17.648 1.00 83.12 70 GLY A O 1
ATOM 557 N N . THR A 1 71 ? 9.403 -1.689 -18.167 1.00 84.44 71 THR A N 1
ATOM 558 C CA . THR A 1 71 ? 10.108 -2.733 -18.929 1.00 84.44 71 THR A CA 1
ATOM 559 C C . THR A 1 71 ? 10.577 -3.886 -18.042 1.00 84.44 71 THR A C 1
ATOM 561 O O . THR A 1 71 ? 10.425 -5.044 -18.421 1.00 84.44 71 THR A O 1
ATOM 564 N N . MET A 1 72 ? 11.122 -3.576 -16.863 1.00 84.69 72 MET A N 1
ATOM 565 C CA . MET A 1 72 ? 11.557 -4.578 -15.882 1.00 84.69 72 MET A CA 1
ATOM 566 C C . MET A 1 72 ? 10.360 -5.228 -15.182 1.00 84.69 72 MET A C 1
ATOM 568 O O . MET A 1 72 ? 10.346 -6.437 -14.971 1.00 84.69 72 MET A O 1
ATOM 572 N N . GLY A 1 73 ? 9.315 -4.452 -14.894 1.00 86.69 73 GLY A N 1
ATOM 573 C CA . GLY A 1 73 ? 8.063 -4.947 -14.339 1.00 86.69 73 GLY A CA 1
ATOM 574 C C . GLY A 1 73 ? 7.438 -6.022 -15.223 1.00 86.69 73 GLY A C 1
ATOM 575 O O . GLY A 1 73 ? 7.099 -7.092 -14.727 1.00 86.69 73 GLY A O 1
ATOM 576 N N . ARG A 1 74 ? 7.404 -5.804 -16.544 1.00 90.19 74 ARG A N 1
ATOM 577 C CA . ARG A 1 74 ? 6.889 -6.783 -17.515 1.00 90.19 74 ARG A CA 1
ATOM 578 C C . ARG A 1 74 ? 7.547 -8.161 -17.398 1.00 90.19 74 ARG A C 1
ATOM 580 O O . ARG A 1 74 ? 6.875 -9.165 -17.614 1.00 90.19 74 ARG A O 1
ATOM 587 N N . SER A 1 75 ? 8.845 -8.225 -17.103 1.00 90.06 75 SER A N 1
ATOM 588 C CA . SER A 1 75 ? 9.570 -9.498 -17.023 1.00 90.06 75 SER A CA 1
ATOM 589 C C . SER A 1 75 ? 9.589 -10.094 -15.611 1.00 90.06 75 SER A C 1
ATOM 591 O O . SER A 1 75 ? 9.458 -11.312 -15.462 1.00 90.06 75 SER A O 1
ATOM 593 N N . ALA A 1 76 ? 9.716 -9.250 -14.582 1.00 88.38 76 ALA A N 1
ATOM 594 C CA . ALA A 1 76 ? 9.854 -9.667 -13.190 1.00 88.38 76 ALA A CA 1
ATOM 595 C C . ALA A 1 76 ? 8.509 -10.002 -12.530 1.00 88.38 76 ALA A C 1
ATOM 597 O O . ALA A 1 76 ? 8.405 -11.007 -11.828 1.00 88.38 76 ALA A O 1
ATOM 598 N N . VAL A 1 77 ? 7.475 -9.182 -12.752 1.00 90.44 77 VAL A N 1
ATOM 599 C CA . VAL A 1 77 ? 6.196 -9.281 -12.028 1.00 90.44 77 VAL A CA 1
ATOM 600 C C . VAL A 1 77 ? 5.505 -10.625 -12.232 1.00 90.44 77 VAL A C 1
ATOM 602 O O . VAL A 1 77 ? 5.158 -11.226 -11.216 1.00 90.44 77 VAL A O 1
ATOM 605 N N . PRO A 1 78 ? 5.370 -11.163 -13.463 1.00 92.12 78 PRO A N 1
ATOM 606 C CA . PRO A 1 78 ? 4.803 -12.495 -13.657 1.00 92.12 78 PRO A CA 1
ATOM 607 C C . PRO A 1 78 ? 5.488 -13.557 -12.792 1.00 92.12 78 PRO A C 1
ATOM 609 O O . PRO A 1 78 ? 4.835 -14.273 -12.039 1.00 92.12 78 PRO A O 1
ATOM 612 N N . LYS A 1 79 ? 6.826 -13.580 -12.805 1.00 91.75 79 LYS A N 1
ATOM 613 C CA . LYS A 1 79 ? 7.637 -14.557 -12.064 1.00 91.75 79 LYS A CA 1
ATOM 614 C C . LYS A 1 79 ? 7.490 -14.396 -10.554 1.00 91.75 79 LYS A C 1
ATOM 616 O O . LYS A 1 79 ? 7.397 -15.390 -9.838 1.00 91.75 79 LYS A O 1
ATOM 621 N N . ILE A 1 80 ? 7.464 -13.151 -10.077 1.00 89.19 80 ILE A N 1
ATOM 622 C CA . ILE A 1 80 ? 7.313 -12.841 -8.656 1.00 89.19 80 ILE A CA 1
ATOM 623 C C . ILE A 1 80 ? 5.929 -13.268 -8.164 1.00 89.19 80 ILE A C 1
ATOM 625 O O . ILE A 1 80 ? 5.826 -13.967 -7.159 1.00 89.19 80 ILE A O 1
ATOM 629 N N . ILE A 1 81 ? 4.862 -12.878 -8.864 1.00 89.81 81 ILE A N 1
ATOM 630 C CA . ILE A 1 81 ? 3.494 -13.174 -8.430 1.00 89.81 81 ILE A CA 1
ATOM 631 C C . ILE A 1 81 ? 3.189 -14.668 -8.549 1.00 89.81 81 ILE A C 1
ATOM 633 O O . ILE A 1 81 ? 2.569 -15.230 -7.650 1.00 89.81 81 ILE A O 1
ATOM 637 N N . GLU A 1 82 ? 3.645 -15.338 -9.606 1.00 89.94 82 GLU A N 1
ATOM 638 C CA . GLU A 1 82 ? 3.440 -16.782 -9.776 1.00 89.94 82 GLU A CA 1
ATOM 639 C C . GLU A 1 82 ? 4.245 -17.608 -8.763 1.00 89.94 82 GLU A C 1
ATOM 641 O O . GLU A 1 82 ? 3.732 -18.598 -8.240 1.00 89.94 82 GLU A O 1
ATOM 646 N N . GLY A 1 83 ? 5.479 -17.194 -8.454 1.00 87.94 83 GLY A N 1
ATOM 647 C CA . GLY A 1 83 ? 6.362 -17.897 -7.519 1.00 87.94 83 GLY A CA 1
ATOM 648 C C . GLY A 1 83 ? 6.089 -17.604 -6.041 1.00 87.94 83 GLY A C 1
ATOM 649 O O . GLY A 1 83 ? 6.290 -18.478 -5.200 1.00 87.94 83 GLY A O 1
ATOM 650 N N . TYR A 1 84 ? 5.608 -16.398 -5.720 1.00 85.88 84 TYR A N 1
ATOM 651 C CA . TYR A 1 84 ? 5.528 -15.880 -4.346 1.00 85.88 84 TYR A CA 1
ATOM 652 C C . TYR A 1 84 ? 4.166 -15.266 -4.003 1.00 85.88 84 TYR A C 1
ATOM 654 O O . TYR A 1 84 ? 4.069 -14.369 -3.164 1.00 85.88 84 TYR A O 1
ATOM 662 N N . ARG A 1 85 ? 3.085 -15.740 -4.633 1.00 84.81 85 ARG A N 1
ATOM 663 C CA . ARG A 1 85 ? 1.720 -15.204 -4.462 1.00 84.81 85 ARG A CA 1
ATOM 664 C C . ARG A 1 85 ? 1.280 -15.043 -3.004 1.00 84.81 85 ARG A C 1
ATOM 666 O O . ARG A 1 85 ? 0.564 -14.103 -2.661 1.00 84.81 85 ARG A O 1
ATOM 673 N N . ASN A 1 86 ? 1.711 -15.963 -2.148 1.00 81.81 86 ASN A N 1
ATOM 674 C CA . ASN A 1 86 ? 1.417 -15.969 -0.719 1.00 81.81 86 ASN A CA 1
ATOM 675 C C . ASN A 1 86 ? 1.959 -14.727 0.006 1.00 81.81 86 ASN A C 1
ATOM 677 O O . ASN A 1 86 ? 1.327 -14.279 0.957 1.00 81.81 86 ASN A O 1
ATOM 681 N N . ILE A 1 87 ? 3.073 -14.145 -0.453 1.00 82.19 87 ILE A N 1
ATOM 682 C CA . ILE A 1 87 ? 3.635 -12.916 0.128 1.00 82.19 87 ILE A CA 1
ATOM 683 C C . ILE A 1 87 ? 2.662 -11.750 -0.069 1.00 82.19 87 ILE A C 1
ATOM 685 O O . ILE A 1 87 ? 2.476 -10.939 0.833 1.00 82.19 87 ILE A O 1
ATOM 689 N N . PHE A 1 88 ? 1.982 -11.700 -1.216 1.00 82.19 88 PHE A N 1
ATOM 690 C CA . PHE A 1 88 ? 1.052 -10.633 -1.598 1.00 82.19 88 PHE A CA 1
ATOM 691 C C . PHE A 1 88 ? -0.382 -10.845 -1.110 1.00 82.19 88 PHE A C 1
ATOM 693 O O . PHE A 1 88 ? -1.286 -10.111 -1.508 1.00 82.19 88 PHE A O 1
ATOM 700 N N . THR A 1 89 ? -0.608 -11.847 -0.262 1.00 82.44 89 THR A N 1
ATOM 701 C CA . THR A 1 89 ? -1.926 -12.151 0.295 1.00 82.44 89 THR A CA 1
ATOM 702 C C . THR A 1 89 ? -1.918 -11.852 1.784 1.00 82.44 89 THR A C 1
ATOM 704 O O . THR A 1 89 ? -1.020 -12.265 2.515 1.00 82.44 89 THR A O 1
ATOM 707 N N . ASP A 1 90 ? -2.909 -11.101 2.254 1.00 77.31 90 ASP A N 1
ATOM 708 C CA . ASP A 1 90 ? -3.058 -10.866 3.679 1.00 77.31 90 ASP A CA 1
ATOM 709 C C . ASP A 1 90 ? -3.466 -12.164 4.400 1.00 77.31 90 ASP A C 1
ATOM 711 O O . ASP A 1 90 ? -4.525 -12.709 4.089 1.00 77.31 90 ASP A O 1
ATOM 715 N N . PRO A 1 91 ? -2.698 -12.645 5.394 1.00 74.94 91 PRO A N 1
ATOM 716 C CA . PRO A 1 91 ? -2.967 -13.935 6.029 1.00 74.94 91 PRO A CA 1
ATOM 717 C C . PRO A 1 91 ? -4.225 -13.955 6.909 1.00 74.94 91 PRO A C 1
ATOM 719 O O . PRO A 1 91 ? -4.682 -15.033 7.271 1.00 74.94 91 PRO A O 1
ATOM 722 N N . ILE A 1 92 ? -4.776 -12.794 7.284 1.00 72.56 92 ILE A N 1
ATOM 723 C CA . ILE A 1 92 ? -6.015 -12.710 8.072 1.00 72.56 92 ILE A CA 1
ATOM 724 C C . ILE A 1 92 ? -7.230 -12.602 7.148 1.00 72.56 92 ILE A C 1
ATOM 726 O O . ILE A 1 92 ? -8.273 -13.191 7.417 1.00 72.56 92 ILE A O 1
ATOM 730 N N . ALA A 1 93 ? -7.112 -11.827 6.073 1.00 69.31 93 ALA A N 1
ATOM 731 C CA . ALA A 1 93 ? -8.218 -11.507 5.182 1.00 69.31 93 ALA A CA 1
ATOM 732 C C . ALA A 1 93 ? -8.346 -12.426 3.966 1.00 69.31 93 ALA A C 1
ATOM 734 O O . ALA A 1 93 ? -9.352 -12.331 3.266 1.00 69.31 93 ALA A O 1
ATOM 735 N N . ASP A 1 94 ? -7.313 -13.223 3.682 1.00 78.06 94 ASP A N 1
ATOM 736 C CA . ASP A 1 94 ? -7.159 -13.988 2.440 1.00 78.06 94 ASP A CA 1
ATOM 737 C C . ASP A 1 94 ? -7.392 -13.121 1.187 1.00 78.06 94 ASP A C 1
ATOM 739 O O . ASP A 1 94 ? -8.013 -13.521 0.204 1.00 78.06 94 ASP A O 1
ATOM 743 N N . LYS A 1 95 ? -6.936 -11.862 1.253 1.00 81.00 95 LYS A N 1
ATOM 744 C CA . LYS A 1 95 ? -7.113 -10.869 0.192 1.00 81.00 95 LYS A CA 1
ATOM 745 C C . LYS A 1 95 ? -5.758 -10.411 -0.323 1.00 81.00 95 LYS A C 1
ATOM 747 O O . LYS A 1 95 ? -4.879 -10.062 0.467 1.00 81.00 95 LYS A O 1
ATOM 752 N N . SER A 1 96 ? -5.620 -10.374 -1.644 1.00 83.12 96 SER A N 1
ATOM 753 C CA . SER A 1 96 ? -4.487 -9.742 -2.316 1.00 83.12 96 SER A CA 1
ATOM 754 C C . SER A 1 96 ? -4.375 -8.269 -1.924 1.00 83.12 96 SER A C 1
ATOM 756 O O . SER A 1 96 ? -5.392 -7.589 -1.747 1.00 83.12 96 SER A O 1
ATOM 758 N N . TYR A 1 97 ? -3.151 -7.768 -1.810 1.00 77.56 97 TYR A N 1
ATOM 759 C CA . TYR A 1 97 ? -2.890 -6.346 -1.625 1.00 77.56 97 TYR A CA 1
ATOM 760 C C . TYR A 1 97 ? -1.881 -5.850 -2.658 1.00 77.56 97 TYR A C 1
ATOM 762 O O . TYR A 1 97 ? -0.932 -6.553 -3.017 1.00 77.56 97 TYR A O 1
ATOM 770 N N . SER A 1 98 ? -2.093 -4.623 -3.133 1.00 80.19 98 SER A N 1
ATOM 771 C CA . SER A 1 98 ? -1.169 -3.979 -4.055 1.00 80.19 98 SER A CA 1
ATOM 772 C C . SER A 1 98 ? 0.165 -3.731 -3.360 1.00 80.19 98 SER A C 1
ATOM 774 O O . SER A 1 98 ? 0.233 -3.221 -2.241 1.00 80.19 98 SER A O 1
ATOM 776 N N . SER A 1 99 ? 1.249 -4.160 -3.994 1.00 80.12 99 SER A N 1
ATOM 777 C CA . SER A 1 99 ? 2.604 -4.010 -3.449 1.00 80.12 99 SER A CA 1
ATOM 778 C C . SER A 1 99 ? 3.684 -3.939 -4.509 1.00 80.12 99 SER A C 1
ATOM 780 O O . SER A 1 99 ? 4.852 -3.745 -4.184 1.00 80.12 99 SER A O 1
ATOM 782 N N . VAL A 1 100 ? 3.304 -4.055 -5.776 1.00 85.81 100 VAL A N 1
ATOM 783 C CA . VAL A 1 100 ? 4.185 -3.796 -6.899 1.00 85.81 100 VAL A CA 1
ATOM 784 C C . VAL A 1 100 ? 3.814 -2.440 -7.487 1.00 85.81 100 VAL A C 1
ATOM 786 O O . VAL A 1 100 ? 2.712 -2.250 -7.986 1.00 85.81 100 VAL A O 1
ATOM 789 N N . TYR A 1 101 ? 4.742 -1.499 -7.443 1.00 85.31 101 TYR A N 1
ATOM 790 C CA . TYR A 1 101 ? 4.596 -0.138 -7.935 1.00 85.31 101 TYR A CA 1
ATOM 791 C C . TYR A 1 101 ? 5.440 0.006 -9.200 1.00 85.31 101 TYR A C 1
ATOM 793 O O . TYR A 1 101 ? 6.666 -0.072 -9.163 1.00 85.31 101 TYR A O 1
ATOM 801 N N . VAL A 1 102 ? 4.795 0.210 -10.341 1.00 84.56 102 VAL A N 1
ATOM 802 C CA . VAL A 1 102 ? 5.461 0.262 -11.642 1.00 84.56 102 VAL A CA 1
ATOM 803 C C . VAL A 1 102 ? 5.470 1.696 -12.157 1.00 84.56 102 VAL A C 1
ATOM 805 O O . VAL A 1 102 ? 4.435 2.232 -12.555 1.00 84.56 102 VAL A O 1
ATOM 808 N N . PHE A 1 103 ? 6.656 2.297 -12.188 1.00 83.44 103 PHE A N 1
ATOM 809 C CA . PHE A 1 103 ? 6.882 3.585 -12.823 1.00 83.44 103 PHE A CA 1
ATOM 810 C C . PHE A 1 103 ? 7.069 3.402 -14.331 1.00 83.44 103 PHE A C 1
ATOM 812 O O . PHE A 1 103 ? 7.974 2.698 -14.795 1.00 83.44 103 PHE A O 1
ATOM 819 N N . CYS A 1 104 ? 6.217 4.033 -15.129 1.00 82.25 104 CYS A N 1
ATOM 820 C CA . CYS A 1 104 ? 6.301 3.954 -16.580 1.00 82.25 104 CYS A CA 1
ATOM 821 C C . CYS A 1 104 ? 5.843 5.259 -17.228 1.00 82.25 104 CYS A C 1
ATOM 823 O O . CYS A 1 104 ? 4.806 5.800 -16.881 1.00 82.25 104 CYS A O 1
ATOM 825 N N . GLY A 1 105 ? 6.596 5.751 -18.215 1.00 78.94 105 GLY A N 1
ATOM 826 C CA . GLY A 1 105 ? 6.239 6.990 -18.921 1.00 78.94 105 GLY A CA 1
ATOM 827 C C . GLY A 1 105 ? 5.036 6.868 -19.867 1.00 78.94 105 GLY A C 1
ATOM 828 O O . GLY A 1 105 ? 4.666 7.850 -20.496 1.00 78.94 105 GLY A O 1
ATOM 829 N N . ASP A 1 106 ? 4.474 5.666 -20.022 1.00 85.06 106 ASP A N 1
ATOM 830 C CA . ASP A 1 106 ? 3.308 5.381 -20.860 1.00 85.06 106 ASP A CA 1
ATOM 831 C C . ASP A 1 106 ? 2.601 4.131 -20.312 1.00 85.06 106 ASP A C 1
ATOM 833 O O . ASP A 1 106 ? 3.038 3.000 -20.558 1.00 85.06 106 ASP A O 1
ATOM 837 N N . ILE A 1 107 ? 1.548 4.354 -19.518 1.00 88.50 107 ILE A N 1
ATOM 838 C CA . ILE A 1 107 ? 0.774 3.293 -18.856 1.00 88.50 107 ILE A CA 1
ATOM 839 C C . ILE A 1 107 ? 0.049 2.429 -19.891 1.00 88.50 107 ILE A C 1
ATOM 841 O O . ILE A 1 107 ? 0.039 1.206 -19.759 1.00 88.50 107 ILE A O 1
ATOM 845 N N . GLU A 1 108 ? -0.497 3.029 -20.956 1.00 89.94 108 GLU A N 1
ATOM 846 C CA . GLU A 1 108 ? -1.256 2.308 -21.987 1.00 89.94 108 GLU A CA 1
ATOM 847 C C . GLU A 1 108 ? -0.416 1.202 -22.634 1.00 89.94 108 GLU A C 1
ATOM 849 O O . GLU A 1 108 ? -0.901 0.090 -22.850 1.00 89.94 108 GLU A O 1
ATOM 854 N N . LYS A 1 109 ? 0.878 1.462 -22.857 1.00 89.12 109 LYS A N 1
ATOM 855 C CA . LYS A 1 109 ? 1.819 0.461 -23.388 1.00 89.12 109 LYS A CA 1
ATOM 856 C C . LYS A 1 109 ? 2.108 -0.709 -22.451 1.00 89.12 109 LYS A C 1
ATOM 858 O O . LYS A 1 109 ? 2.689 -1.689 -22.912 1.00 89.12 109 LYS A O 1
ATOM 863 N N . GLN A 1 110 ? 1.785 -0.602 -21.165 1.00 89.19 110 GLN A N 1
ATOM 864 C CA . GLN A 1 110 ? 2.016 -1.657 -20.173 1.00 89.19 110 GLN A CA 1
ATOM 865 C C . GLN A 1 110 ? 0.743 -2.421 -19.795 1.00 89.19 110 GLN A C 1
ATOM 867 O O . GLN A 1 110 ? 0.816 -3.430 -19.093 1.00 89.19 110 GLN A O 1
ATOM 872 N N . MET A 1 111 ? -0.423 -1.972 -20.268 1.00 88.75 111 MET A N 1
ATOM 873 C CA . MET A 1 111 ? -1.705 -2.604 -19.952 1.00 88.75 111 MET A CA 1
ATOM 874 C C . MET A 1 111 ? -1.810 -4.040 -20.476 1.00 88.75 111 MET A C 1
ATOM 876 O O . MET A 1 111 ? -2.522 -4.842 -19.884 1.00 88.75 111 MET A O 1
ATOM 880 N N . ASP A 1 112 ? -1.093 -4.387 -21.547 1.00 90.94 112 ASP A N 1
ATOM 881 C CA . ASP A 1 112 ? -1.121 -5.722 -22.157 1.00 90.94 112 ASP A CA 1
ATOM 882 C C . ASP A 1 112 ? -0.737 -6.844 -21.184 1.00 90.94 112 ASP A C 1
ATOM 884 O O . ASP A 1 112 ? -1.337 -7.913 -21.236 1.00 90.94 112 ASP A O 1
ATOM 888 N N . TRP A 1 113 ? 0.223 -6.596 -20.292 1.00 91.12 113 TRP A N 1
ATOM 889 C CA . TRP A 1 113 ? 0.645 -7.568 -19.280 1.00 91.12 113 TRP A CA 1
ATOM 890 C C . TRP A 1 113 ? 0.109 -7.248 -17.882 1.00 91.12 113 TRP A C 1
ATOM 892 O O . TRP A 1 113 ? -0.096 -8.156 -17.084 1.00 91.12 113 TRP A O 1
ATOM 902 N N . CYS A 1 114 ? -0.127 -5.973 -17.557 1.00 89.62 114 CYS A N 1
ATOM 903 C CA . CYS A 1 114 ? -0.562 -5.568 -16.217 1.00 89.62 114 CYS A CA 1
ATOM 904 C C . CYS A 1 114 ? -1.968 -6.055 -15.862 1.00 89.62 114 CYS A C 1
ATOM 906 O O . CYS A 1 114 ? -2.256 -6.307 -14.693 1.00 89.62 114 CYS A O 1
ATOM 908 N N . MET A 1 115 ? -2.841 -6.195 -16.865 1.00 90.81 115 MET A N 1
ATOM 909 C CA . MET A 1 115 ? -4.245 -6.572 -16.667 1.00 90.81 115 MET A CA 1
ATOM 910 C C . MET A 1 115 ? -4.409 -7.891 -15.902 1.00 90.81 115 MET A C 1
ATOM 912 O O . MET A 1 115 ? -5.348 -8.025 -15.120 1.00 90.81 115 MET A O 1
ATOM 916 N N . ASP A 1 116 ? -3.469 -8.823 -16.060 1.00 92.38 116 ASP A N 1
ATOM 917 C CA . ASP A 1 116 ? -3.488 -10.116 -15.369 1.00 92.38 116 ASP A CA 1
ATOM 918 C C . ASP A 1 116 ? -3.067 -10.019 -13.886 1.00 92.38 116 ASP A C 1
ATOM 920 O O . ASP A 1 116 ? -3.261 -10.962 -13.117 1.00 92.38 116 ASP A O 1
ATOM 924 N N . TYR A 1 117 ? -2.522 -8.873 -13.460 1.00 91.38 117 TYR A N 1
ATOM 925 C CA . TYR A 1 117 ? -1.935 -8.659 -12.133 1.00 91.38 117 TYR A CA 1
ATOM 926 C C . TYR A 1 117 ? -2.463 -7.400 -11.421 1.00 91.38 117 TYR A C 1
ATOM 928 O O . TYR A 1 117 ? -1.825 -6.924 -10.481 1.00 91.38 117 TYR A O 1
ATOM 936 N N . LEU A 1 118 ? -3.627 -6.869 -11.817 1.00 89.75 118 LEU A N 1
ATOM 937 C CA . LEU A 1 118 ? -4.199 -5.626 -11.260 1.00 89.75 118 LEU A CA 1
ATOM 938 C C . LEU A 1 118 ? -4.411 -5.654 -9.741 1.00 89.75 118 LEU A C 1
ATOM 940 O O . LEU A 1 118 ? -4.337 -4.616 -9.091 1.00 89.75 118 LEU A O 1
ATOM 944 N N . ASP A 1 119 ? -4.631 -6.832 -9.158 1.00 88.25 119 ASP A N 1
ATOM 945 C CA . ASP A 1 119 ? -4.770 -6.977 -7.704 1.00 88.25 119 ASP A CA 1
ATOM 946 C C . ASP A 1 119 ? -3.453 -6.704 -6.951 1.00 88.25 119 ASP A C 1
ATOM 948 O O . ASP A 1 119 ? -3.459 -6.403 -5.755 1.00 88.25 119 ASP A O 1
ATOM 952 N N . TYR A 1 120 ? -2.316 -6.811 -7.643 1.00 88.12 120 TYR A N 1
ATOM 953 C CA . TYR A 1 120 ? -0.970 -6.743 -7.073 1.00 88.12 120 TYR A CA 1
ATOM 954 C C . TYR A 1 120 ? -0.192 -5.501 -7.521 1.00 88.12 120 TYR A C 1
ATOM 956 O O . TYR A 1 120 ? 0.703 -5.048 -6.798 1.00 88.12 120 TYR A O 1
ATOM 964 N N . VAL A 1 121 ? -0.527 -4.962 -8.698 1.00 88.94 121 VAL A N 1
ATOM 965 C CA . VAL A 1 121 ? 0.242 -3.936 -9.408 1.00 88.94 121 VAL A CA 1
ATOM 966 C C . VAL A 1 121 ? -0.479 -2.591 -9.424 1.00 88.94 121 VAL A C 1
ATOM 968 O O . VAL A 1 121 ? -1.645 -2.495 -9.790 1.00 88.94 121 VAL A O 1
ATOM 971 N N . GLN A 1 122 ? 0.262 -1.531 -9.112 1.00 89.00 122 GLN A N 1
ATOM 972 C CA . GLN A 1 122 ? -0.133 -0.136 -9.283 1.00 89.00 122 GLN A CA 1
ATOM 973 C C . GLN A 1 122 ? 0.818 0.533 -10.275 1.00 89.00 122 GLN A C 1
ATOM 975 O O . GLN A 1 122 ? 2.031 0.546 -10.066 1.00 89.00 122 GLN A O 1
ATOM 980 N N . MET A 1 123 ? 0.280 1.099 -11.354 1.00 87.00 123 MET A N 1
ATOM 981 C CA . MET A 1 123 ? 1.055 1.816 -12.373 1.00 87.00 123 MET A CA 1
ATOM 982 C C . MET A 1 123 ? 0.929 3.327 -12.210 1.00 87.00 123 MET A C 1
ATOM 984 O O . MET A 1 123 ? -0.142 3.836 -11.880 1.00 87.00 123 MET A O 1
ATOM 988 N N . PHE A 1 124 ? 2.024 4.040 -12.458 1.00 85.50 124 PHE A N 1
ATOM 989 C CA . PHE A 1 124 ? 2.067 5.498 -12.409 1.00 85.50 124 PHE A CA 1
ATOM 990 C C . PHE A 1 124 ? 3.143 6.047 -13.352 1.00 85.50 124 PHE A C 1
ATOM 992 O O . PHE A 1 124 ? 4.144 5.387 -13.640 1.00 85.50 124 PHE A O 1
ATOM 999 N N . ASP A 1 125 ? 2.928 7.269 -13.824 1.00 81.62 125 ASP A N 1
ATOM 1000 C CA . ASP A 1 125 ? 3.779 8.004 -14.768 1.00 81.62 125 ASP A CA 1
ATOM 1001 C C . ASP A 1 125 ? 4.445 9.239 -14.139 1.00 81.62 125 ASP A C 1
ATOM 1003 O O . ASP A 1 125 ? 5.303 9.883 -14.751 1.00 81.62 125 ASP A O 1
ATOM 1007 N N . HIS A 1 126 ? 4.116 9.536 -12.879 1.00 78.06 126 HIS A N 1
ATOM 1008 C CA . HIS A 1 126 ? 4.671 10.648 -12.118 1.00 78.06 126 HIS A CA 1
ATOM 1009 C C . HIS A 1 126 ? 5.186 10.205 -10.747 1.00 78.06 126 HIS A C 1
ATOM 1011 O O . HIS A 1 126 ? 4.443 9.699 -9.910 1.00 78.06 126 HIS A O 1
ATOM 1017 N N . GLU A 1 127 ? 6.469 10.454 -10.477 1.00 67.88 127 GLU A N 1
ATOM 1018 C CA . GLU A 1 127 ? 7.130 10.080 -9.215 1.00 67.88 127 GLU A CA 1
ATOM 1019 C C . GLU A 1 127 ? 6.445 10.692 -7.984 1.00 67.88 127 GLU A C 1
ATOM 1021 O O . GLU A 1 127 ? 6.374 10.070 -6.924 1.00 67.88 127 GLU A O 1
ATOM 1026 N N . ALA A 1 128 ? 5.866 11.888 -8.140 1.00 68.69 128 ALA A N 1
ATOM 1027 C CA . ALA A 1 128 ? 5.126 12.580 -7.088 1.00 68.69 128 ALA A CA 1
ATOM 1028 C C . ALA A 1 128 ? 3.885 11.804 -6.598 1.00 68.69 128 ALA A C 1
ATOM 1030 O O . ALA A 1 128 ? 3.345 12.116 -5.533 1.00 68.69 128 ALA A O 1
ATOM 1031 N N . ASP A 1 129 ? 3.411 10.808 -7.347 1.00 74.50 129 ASP A N 1
ATOM 1032 C CA . ASP A 1 129 ? 2.258 9.982 -6.984 1.00 74.50 129 ASP A CA 1
ATOM 1033 C C . ASP A 1 129 ? 2.640 8.776 -6.130 1.00 74.50 129 ASP A C 1
ATOM 1035 O O . ASP A 1 129 ? 1.811 8.301 -5.355 1.00 74.50 129 ASP A O 1
ATOM 1039 N N . LEU A 1 130 ? 3.887 8.303 -6.219 1.00 76.19 130 LEU A N 1
ATOM 1040 C CA . LEU A 1 130 ? 4.333 7.085 -5.542 1.00 76.19 130 LEU A CA 1
ATOM 1041 C C . LEU A 1 130 ? 4.132 7.184 -4.030 1.00 76.19 130 LEU A C 1
ATOM 1043 O O . LEU A 1 130 ? 3.498 6.332 -3.413 1.00 76.19 130 LEU A O 1
ATOM 1047 N N . LEU A 1 131 ? 4.629 8.272 -3.442 1.00 74.56 131 LEU A N 1
ATOM 1048 C CA . LEU A 1 131 ? 4.574 8.489 -2.002 1.00 74.56 131 LEU A CA 1
ATOM 1049 C C . LEU A 1 131 ? 3.137 8.563 -1.483 1.00 74.56 131 LEU A C 1
ATOM 1051 O O . LEU A 1 131 ? 2.813 8.022 -0.427 1.00 74.56 131 LEU A O 1
ATOM 1055 N N . GLN A 1 132 ? 2.283 9.239 -2.244 1.00 77.44 132 GLN A N 1
ATOM 1056 C CA . GLN A 1 132 ? 0.875 9.415 -1.932 1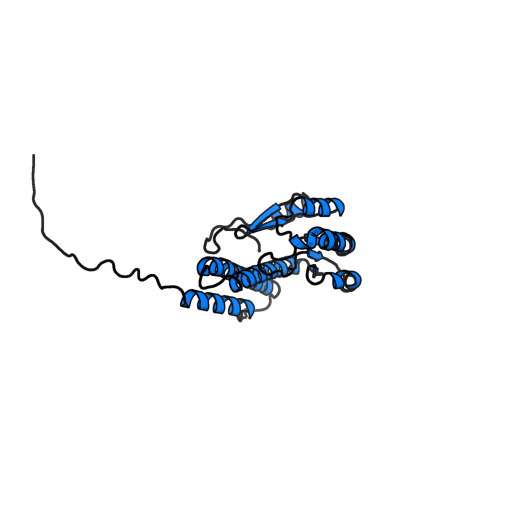.00 77.44 132 GLN A CA 1
ATOM 1057 C C . GLN A 1 132 ? 0.137 8.070 -1.996 1.00 77.44 132 GLN A C 1
ATOM 1059 O O . GLN A 1 132 ? -0.523 7.699 -1.028 1.00 77.44 132 GLN A O 1
ATOM 1064 N N . ARG A 1 133 ? 0.313 7.312 -3.083 1.00 80.94 133 ARG A N 1
ATOM 1065 C CA . ARG A 1 133 ? -0.313 5.994 -3.278 1.00 80.94 133 ARG A CA 1
ATOM 1066 C C . ARG A 1 133 ? 0.134 4.988 -2.228 1.00 80.94 133 ARG A C 1
ATOM 1068 O O . ARG A 1 133 ? -0.710 4.396 -1.574 1.00 80.94 133 ARG A O 1
ATOM 1075 N N . MET A 1 134 ? 1.438 4.882 -1.971 1.00 79.69 134 MET A N 1
ATOM 1076 C CA . MET A 1 134 ? 1.949 4.006 -0.913 1.00 79.69 134 MET A CA 1
ATOM 1077 C C . MET A 1 134 ? 1.363 4.366 0.457 1.00 79.69 134 MET A C 1
ATOM 1079 O O . MET A 1 134 ? 0.981 3.483 1.217 1.00 79.69 134 MET A O 1
ATOM 1083 N N . THR A 1 135 ? 1.272 5.661 0.781 1.00 80.38 135 THR A N 1
ATOM 1084 C CA . THR A 1 135 ? 0.682 6.107 2.055 1.00 80.38 135 THR A CA 1
ATOM 1085 C C . THR A 1 135 ? -0.787 5.693 2.159 1.00 80.38 135 THR A C 1
ATOM 1087 O O . THR A 1 135 ? -1.207 5.213 3.211 1.00 80.38 135 THR A O 1
ATOM 1090 N N . HIS A 1 136 ? -1.546 5.851 1.073 1.00 85.12 136 HIS A N 1
ATOM 1091 C CA . HIS A 1 136 ? -2.944 5.439 0.986 1.00 85.12 136 HIS A CA 1
ATOM 1092 C C . HIS A 1 136 ? -3.105 3.920 1.132 1.00 85.12 136 HIS A C 1
ATOM 1094 O O . HIS A 1 136 ? -3.867 3.466 1.977 1.00 85.12 136 HIS A O 1
ATOM 1100 N N . ASP A 1 137 ? -2.334 3.129 0.387 1.00 84.31 137 ASP A N 1
ATOM 1101 C CA . ASP A 1 137 ? -2.444 1.666 0.386 1.00 84.31 137 ASP A CA 1
ATOM 1102 C C . ASP A 1 137 ? -2.080 1.062 1.756 1.00 84.31 137 ASP A C 1
ATOM 1104 O O . ASP A 1 137 ? -2.704 0.101 2.213 1.00 84.31 137 ASP A O 1
ATOM 1108 N N . ILE A 1 138 ? -1.114 1.658 2.470 1.00 82.19 138 ILE A N 1
ATOM 1109 C CA . ILE A 1 138 ? -0.803 1.276 3.857 1.00 82.19 138 ILE A CA 1
ATOM 1110 C C . ILE A 1 138 ? -1.947 1.684 4.804 1.00 82.19 138 ILE A C 1
ATOM 1112 O O . ILE A 1 138 ? -2.266 0.935 5.730 1.00 82.19 138 ILE A O 1
ATOM 1116 N N . ALA A 1 139 ? -2.578 2.846 4.592 1.00 86.00 139 ALA A N 1
ATOM 1117 C CA . ALA A 1 139 ? -3.727 3.280 5.390 1.00 86.00 139 ALA A CA 1
ATOM 1118 C C . ALA A 1 139 ? -4.915 2.319 5.229 1.00 86.00 139 ALA A C 1
ATOM 1120 O O . ALA A 1 139 ? -5.442 1.831 6.232 1.00 86.00 139 ALA A O 1
ATOM 1121 N N . ASP A 1 140 ? -5.263 1.983 3.983 1.00 87.50 140 ASP A N 1
ATOM 1122 C CA . ASP A 1 140 ? -6.295 1.005 3.624 1.00 87.50 140 ASP A CA 1
ATOM 1123 C C . ASP A 1 140 ? -6.017 -0.350 4.274 1.00 87.50 140 ASP A C 1
ATOM 1125 O O . ASP A 1 140 ? -6.904 -0.963 4.873 1.00 87.50 140 ASP A O 1
ATOM 1129 N N . TYR A 1 141 ? -4.764 -0.805 4.204 1.00 84.44 141 TYR A N 1
ATOM 1130 C CA . TYR A 1 141 ? -4.335 -2.044 4.835 1.00 84.44 141 TYR A CA 1
ATOM 1131 C C . TYR A 1 141 ? -4.634 -2.058 6.342 1.00 84.44 141 TYR A C 1
ATOM 1133 O O . TYR A 1 141 ? -5.257 -2.999 6.850 1.00 84.44 141 TYR A O 1
ATOM 1141 N N . PHE A 1 142 ? -4.217 -1.014 7.062 1.00 85.38 142 PHE A N 1
ATOM 1142 C CA . PHE A 1 142 ? -4.450 -0.919 8.500 1.00 85.38 142 PHE A CA 1
ATOM 1143 C C . PHE A 1 142 ? -5.932 -0.754 8.842 1.00 85.38 142 PHE A C 1
ATOM 1145 O O . PHE A 1 142 ? -6.399 -1.348 9.816 1.00 85.38 142 PHE A O 1
ATOM 1152 N N . PHE A 1 143 ? -6.692 -0.015 8.033 1.00 89.94 143 PHE A N 1
ATOM 1153 C CA . PHE A 1 143 ? -8.126 0.149 8.244 1.00 89.94 143 PHE A CA 1
ATOM 1154 C C . PHE A 1 143 ? -8.853 -1.189 8.120 1.00 89.94 143 PHE A C 1
ATOM 1156 O O . PHE A 1 143 ? -9.600 -1.594 9.013 1.00 89.94 143 PHE A O 1
ATOM 1163 N N . GLU A 1 144 ? -8.573 -1.925 7.048 1.00 87.75 144 GLU A N 1
ATOM 1164 C CA . GLU A 1 144 ? -9.167 -3.230 6.787 1.00 87.75 144 GLU A CA 1
ATOM 1165 C C . GLU A 1 144 ? -8.762 -4.278 7.831 1.00 87.75 144 GLU A C 1
ATOM 1167 O O . GLU A 1 144 ? -9.579 -5.125 8.198 1.00 87.75 144 GLU A O 1
ATOM 1172 N N . ARG A 1 145 ? -7.534 -4.213 8.361 1.00 84.44 145 ARG A N 1
ATOM 1173 C CA . ARG A 1 145 ? -7.115 -5.030 9.511 1.00 84.44 145 ARG A CA 1
ATOM 1174 C C . ARG A 1 145 ? -7.916 -4.686 10.762 1.00 84.44 145 ARG A C 1
ATOM 1176 O O . ARG A 1 145 ? -8.536 -5.576 11.340 1.00 84.44 145 ARG A O 1
ATOM 1183 N N . GLY A 1 146 ? -7.963 -3.409 11.137 1.00 86.81 146 GLY A N 1
ATOM 1184 C CA . GLY A 1 146 ? -8.689 -2.945 12.320 1.00 86.81 146 GLY A CA 1
ATOM 1185 C C . GLY A 1 146 ? -10.182 -3.287 12.286 1.00 86.81 146 GLY A C 1
ATOM 1186 O O . GLY A 1 146 ? -10.752 -3.655 13.307 1.00 86.81 146 GLY A O 1
ATOM 1187 N N . ARG A 1 147 ? -10.809 -3.256 11.103 1.00 89.12 147 ARG A N 1
ATOM 1188 C CA . ARG A 1 147 ? -12.223 -3.629 10.914 1.00 89.12 147 ARG A CA 1
ATOM 1189 C C . ARG A 1 147 ? -12.526 -5.114 11.087 1.00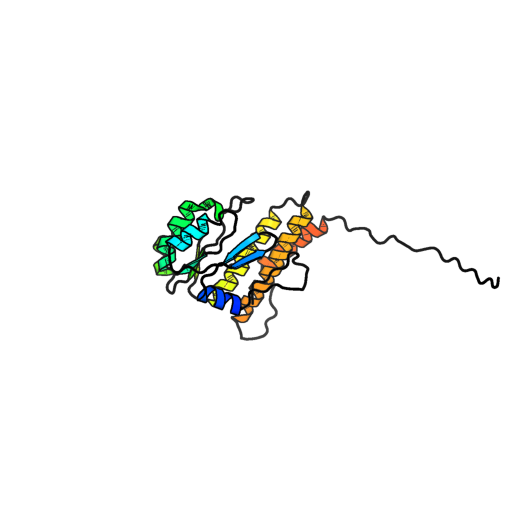 89.12 147 ARG A C 1
ATOM 1191 O O . ARG A 1 147 ? -13.672 -5.457 11.372 1.00 89.12 147 ARG A O 1
ATOM 1198 N N . ARG A 1 148 ? -11.546 -5.987 10.847 1.00 85.25 148 ARG A N 1
ATOM 1199 C CA . ARG A 1 148 ? -11.725 -7.448 10.898 1.00 85.25 148 ARG A CA 1
ATOM 1200 C C . ARG A 1 148 ? -11.452 -8.036 12.273 1.00 85.25 148 ARG A C 1
ATOM 1202 O O . ARG A 1 148 ? -11.947 -9.123 12.559 1.00 85.25 148 ARG A O 1
ATOM 1209 N N . ILE A 1 149 ? -10.668 -7.349 13.099 1.00 84.31 149 ILE A N 1
ATOM 1210 C CA . ILE A 1 149 ? -10.398 -7.797 14.462 1.00 84.31 149 ILE A CA 1
ATOM 1211 C C . ILE A 1 149 ? -11.709 -7.742 15.261 1.00 84.31 149 ILE A C 1
ATOM 1213 O O . ILE A 1 149 ? -12.369 -6.698 15.274 1.00 84.31 149 ILE A O 1
ATOM 1217 N N . PRO A 1 150 ? -12.122 -8.845 15.912 1.00 78.00 150 PRO A N 1
ATOM 1218 C CA . PRO A 1 150 ? -13.358 -8.866 16.678 1.00 78.00 150 PRO A CA 1
ATOM 1219 C C . PRO A 1 150 ? -13.305 -7.860 17.829 1.00 78.00 150 PRO A C 1
ATOM 1221 O O . PRO A 1 150 ? -12.416 -7.912 18.684 1.00 78.00 150 PRO A O 1
ATOM 1224 N N . LYS A 1 151 ? -14.295 -6.963 17.871 1.00 75.69 151 LYS A N 1
ATOM 1225 C CA . LYS A 1 151 ? -14.405 -5.937 18.914 1.00 75.69 151 LYS A CA 1
ATOM 1226 C C . LYS A 1 151 ? -14.477 -6.557 20.311 1.00 75.69 151 LYS A C 1
ATOM 1228 O O . LYS A 1 151 ? -13.795 -6.107 21.225 1.00 75.69 151 LYS A O 1
ATOM 1233 N N . ASP A 1 152 ? -15.218 -7.649 20.453 1.00 69.81 152 ASP A N 1
ATOM 1234 C CA . ASP A 1 152 ? -15.534 -8.233 21.760 1.00 69.81 152 ASP A CA 1
ATOM 1235 C C . ASP A 1 152 ? -14.325 -8.859 22.477 1.00 69.81 152 ASP A C 1
ATOM 1237 O O . ASP A 1 152 ? -14.349 -9.018 23.697 1.00 69.81 152 ASP A O 1
ATOM 1241 N N . THR A 1 153 ? -13.264 -9.220 21.746 1.00 72.19 153 THR A N 1
ATOM 1242 C CA . THR A 1 153 ? -12.097 -9.924 22.309 1.00 72.19 153 THR A CA 1
ATOM 1243 C C . THR A 1 153 ? -10.798 -9.137 22.202 1.00 72.19 153 THR A C 1
ATOM 1245 O O . THR A 1 153 ? -9.927 -9.292 23.055 1.00 72.19 153 THR A O 1
ATOM 1248 N N . GLU A 1 154 ? -10.654 -8.286 21.184 1.00 82.44 154 GLU A N 1
ATOM 1249 C CA . GLU A 1 154 ? -9.372 -7.660 20.833 1.00 82.44 154 GLU A CA 1
ATOM 1250 C C . GLU A 1 154 ? -9.517 -6.170 20.466 1.00 82.44 154 GLU A C 1
ATOM 1252 O O . GLU A 1 154 ? -8.733 -5.623 19.691 1.00 82.44 154 GLU A O 1
ATOM 1257 N N . SER A 1 155 ? -10.489 -5.471 21.071 1.00 82.31 155 SER A N 1
ATOM 1258 C CA . SER A 1 155 ? -10.746 -4.033 20.849 1.00 82.31 155 SER A CA 1
ATOM 1259 C C . SER A 1 155 ? -9.495 -3.146 20.890 1.00 82.31 155 SER A C 1
ATOM 1261 O O . SER A 1 155 ? -9.363 -2.231 20.084 1.00 82.31 155 SER A O 1
ATOM 1263 N N . GLN A 1 156 ? -8.554 -3.408 21.803 1.00 84.56 156 GLN A N 1
ATOM 1264 C CA . GLN A 1 156 ? -7.320 -2.618 21.906 1.00 84.56 156 GLN A CA 1
ATOM 1265 C C . GLN A 1 156 ? -6.399 -2.803 20.693 1.00 84.56 156 GLN A C 1
ATOM 1267 O O . GLN A 1 156 ? -5.788 -1.840 20.237 1.00 84.56 156 GLN A O 1
ATOM 1272 N N . GLU A 1 157 ? -6.311 -4.016 20.146 1.00 83.06 157 GLU A N 1
ATOM 1273 C CA . GLU A 1 157 ? -5.497 -4.293 18.959 1.00 83.06 157 GLU A CA 1
ATOM 1274 C C . GLU A 1 157 ? -6.155 -3.726 17.696 1.00 83.06 157 GLU A C 1
ATOM 1276 O O . GLU A 1 157 ? -5.491 -3.091 16.874 1.00 83.06 157 GLU A O 1
ATOM 1281 N N . ALA A 1 158 ? -7.485 -3.843 17.595 1.00 86.50 158 ALA A N 1
ATOM 1282 C CA . ALA A 1 158 ? -8.265 -3.184 16.552 1.00 86.50 158 ALA A CA 1
ATOM 1283 C C . ALA A 1 158 ? -8.010 -1.668 16.537 1.00 86.50 158 ALA A C 1
ATOM 1285 O O . ALA A 1 158 ? -7.680 -1.104 15.491 1.00 86.50 158 ALA A O 1
ATOM 1286 N N . LEU A 1 159 ? -8.091 -1.014 17.702 1.00 87.00 159 LEU A N 1
ATOM 1287 C CA . LEU A 1 159 ? -7.866 0.426 17.835 1.00 87.00 159 LEU A CA 1
ATOM 1288 C C . LEU A 1 159 ? -6.465 0.852 17.395 1.00 87.00 159 LEU A C 1
ATOM 1290 O O . LEU A 1 159 ? -6.346 1.855 16.692 1.00 87.00 159 LEU A O 1
ATOM 1294 N N . LYS A 1 160 ? -5.409 0.096 17.729 1.00 85.12 160 LYS A N 1
ATOM 1295 C CA . LYS A 1 160 ? -4.046 0.416 17.265 1.00 85.12 160 LYS A CA 1
ATOM 1296 C C . LYS A 1 160 ? -3.976 0.512 15.745 1.00 85.12 160 LYS A C 1
ATOM 1298 O O . LYS A 1 160 ? -3.491 1.515 15.221 1.00 85.12 160 LYS A O 1
ATOM 1303 N N . HIS A 1 161 ? -4.501 -0.486 15.035 1.00 84.75 161 HIS A N 1
ATOM 1304 C CA . HIS A 1 161 ? -4.521 -0.466 13.574 1.00 84.75 161 HIS A CA 1
ATOM 1305 C C . HIS A 1 161 ? -5.355 0.700 13.027 1.00 84.75 161 HIS A C 1
ATOM 1307 O O . HIS A 1 161 ? -4.922 1.391 12.106 1.00 84.75 161 HIS A O 1
ATOM 1313 N N . LEU A 1 162 ? -6.514 0.984 13.621 1.00 88.75 162 LEU A N 1
ATOM 1314 C CA . LEU A 1 162 ? -7.369 2.087 13.176 1.00 88.75 162 LEU A CA 1
ATOM 1315 C C . LEU A 1 162 ? -6.723 3.461 13.390 1.00 88.75 162 LEU A C 1
ATOM 1317 O O . LEU A 1 162 ? -6.835 4.329 12.525 1.00 88.75 162 LEU A O 1
ATOM 1321 N N . TYR A 1 163 ? -5.999 3.668 14.492 1.00 86.25 163 TYR A N 1
ATOM 1322 C CA . TYR A 1 163 ? -5.251 4.909 14.696 1.00 86.25 163 TYR A CA 1
ATOM 1323 C C . TYR A 1 163 ? -4.120 5.077 13.679 1.00 86.25 163 TYR A C 1
ATOM 1325 O O . TYR A 1 163 ? -3.872 6.200 13.233 1.00 86.25 163 TYR A O 1
ATOM 1333 N N . TRP A 1 164 ? -3.469 3.987 13.264 1.00 82.38 164 TRP A N 1
ATOM 1334 C CA . TRP A 1 164 ? -2.509 4.037 12.160 1.00 82.38 164 TRP A CA 1
ATOM 1335 C C . TRP A 1 164 ? -3.157 4.416 10.842 1.00 82.38 164 TRP A C 1
ATOM 1337 O O . TRP A 1 164 ? -2.660 5.326 10.178 1.00 82.38 164 TRP A O 1
ATOM 1347 N N . ALA A 1 165 ? -4.287 3.795 10.504 1.00 87.75 165 ALA A N 1
ATOM 1348 C CA . ALA A 1 165 ? -5.053 4.162 9.321 1.00 87.75 165 ALA A CA 1
ATOM 1349 C C . ALA A 1 165 ? -5.414 5.654 9.338 1.00 87.75 165 ALA A C 1
ATOM 1351 O O . ALA A 1 165 ? -5.076 6.382 8.407 1.00 87.75 165 ALA A O 1
ATOM 1352 N N . LYS A 1 166 ? -5.985 6.146 10.448 1.00 87.81 166 LYS A N 1
ATOM 1353 C CA . LYS A 1 166 ? -6.324 7.565 10.649 1.00 87.81 166 LYS A CA 1
ATOM 1354 C C . LYS A 1 166 ? -5.120 8.474 10.419 1.00 87.81 166 LYS A C 1
ATOM 1356 O O . LYS A 1 166 ? -5.206 9.481 9.715 1.00 87.81 166 LYS A O 1
ATOM 1361 N N . ARG A 1 167 ? -3.982 8.132 11.028 1.00 83.25 167 ARG A N 1
ATOM 1362 C CA . ARG A 1 167 ? -2.752 8.922 10.926 1.00 83.25 167 ARG A CA 1
ATOM 1363 C C . ARG A 1 167 ? -2.228 8.950 9.492 1.00 83.25 167 ARG A C 1
ATOM 1365 O O . ARG A 1 167 ? -1.790 10.009 9.048 1.00 83.25 167 ARG A O 1
ATOM 1372 N N . LEU A 1 168 ? -2.269 7.825 8.783 1.00 84.12 168 LEU A N 1
ATOM 1373 C CA . LEU A 1 168 ? -1.794 7.717 7.405 1.00 84.12 168 LEU A CA 1
ATOM 1374 C C . LEU A 1 168 ? -2.722 8.429 6.417 1.00 84.12 168 LEU A C 1
ATOM 1376 O O . LEU A 1 168 ? -2.210 9.175 5.586 1.00 84.12 168 LEU A O 1
ATOM 1380 N N . TYR A 1 169 ? -4.049 8.327 6.554 1.00 87.69 169 TYR A N 1
ATOM 1381 C CA . TYR A 1 169 ? -4.977 9.108 5.723 1.00 87.69 169 TYR A CA 1
ATOM 1382 C C . TYR A 1 169 ? -4.780 10.615 5.900 1.00 87.69 169 TYR A C 1
ATOM 1384 O O . TYR A 1 169 ? -4.729 11.347 4.916 1.00 87.69 169 TYR A O 1
ATOM 1392 N N . HIS A 1 170 ? -4.540 11.086 7.127 1.00 83.69 170 HIS A N 1
ATOM 1393 C CA . HIS A 1 170 ? -4.202 12.496 7.356 1.00 83.69 170 HIS A CA 1
ATOM 1394 C C . HIS A 1 170 ? -2.901 12.920 6.656 1.00 83.69 170 HIS A C 1
ATOM 1396 O O . HIS A 1 170 ? -2.776 14.045 6.172 1.00 83.69 170 HIS A O 1
ATOM 1402 N N . GLN A 1 171 ? -1.896 12.039 6.599 1.00 80.06 171 GLN A N 1
ATOM 1403 C CA . GLN A 1 171 ? -0.666 12.322 5.848 1.00 80.06 171 GLN A CA 1
ATOM 1404 C C . GLN A 1 171 ? -0.904 12.298 4.339 1.00 80.06 171 GLN A C 1
ATOM 1406 O O . GLN A 1 171 ? -0.394 13.171 3.639 1.00 80.06 171 GLN A O 1
ATOM 1411 N N . TYR A 1 172 ? -1.696 11.346 3.850 1.00 84.25 172 TYR A N 1
ATOM 1412 C CA . TYR A 1 172 ? -2.127 11.274 2.458 1.00 84.25 172 TYR A CA 1
ATOM 1413 C C . TYR A 1 172 ? -2.831 12.569 2.025 1.00 84.25 172 TYR A C 1
ATOM 1415 O O . TYR A 1 172 ? -2.409 13.189 1.050 1.00 84.25 172 TYR A O 1
ATOM 1423 N N . GLU A 1 173 ? -3.803 13.053 2.803 1.00 85.31 173 GLU A N 1
ATOM 1424 C CA . GLU A 1 173 ? -4.510 14.315 2.544 1.00 85.31 173 GLU A CA 1
ATOM 1425 C C . GLU A 1 173 ? -3.540 15.509 2.495 1.00 85.31 173 GLU A C 1
ATOM 1427 O O . GLU A 1 173 ? -3.615 16.353 1.604 1.00 85.31 173 GLU A O 1
ATOM 1432 N N . LYS A 1 174 ? -2.552 15.561 3.397 1.00 81.31 174 LYS A N 1
ATOM 1433 C CA . LYS A 1 174 ? -1.512 16.605 3.372 1.00 81.31 174 LYS A CA 1
ATOM 1434 C C . LYS A 1 174 ? -0.612 16.545 2.140 1.00 81.31 174 LYS A C 1
ATOM 1436 O O . LYS A 1 174 ? -0.123 17.590 1.707 1.00 81.31 174 LYS A O 1
ATOM 1441 N N . LEU A 1 175 ? -0.306 15.349 1.638 1.00 76.06 175 LEU A N 1
ATOM 1442 C CA . LEU A 1 175 ? 0.488 15.175 0.419 1.00 76.06 175 LEU A CA 1
ATOM 1443 C C . LEU A 1 175 ? -0.305 15.627 -0.810 1.00 76.06 175 LEU A C 1
ATOM 1445 O O . LEU A 1 175 ? 0.267 16.294 -1.670 1.00 76.06 175 LEU A O 1
ATOM 1449 N N . ASP A 1 176 ? -1.607 15.346 -0.838 1.00 76.50 176 ASP A N 1
ATOM 1450 C CA . ASP A 1 176 ? -2.518 15.767 -1.905 1.00 76.50 176 ASP A CA 1
ATOM 1451 C C . ASP A 1 176 ? -2.629 17.301 -1.981 1.00 76.50 176 ASP A C 1
ATOM 1453 O O . ASP A 1 176 ? -2.416 17.909 -3.030 1.00 76.50 176 ASP A O 1
ATOM 1457 N N . MET A 1 177 ? -2.800 17.962 -0.830 1.00 71.81 177 MET A N 1
ATOM 1458 C CA . MET A 1 177 ? -2.880 19.428 -0.749 1.00 71.81 177 MET A CA 1
ATOM 1459 C C . MET A 1 177 ? -1.607 20.139 -1.225 1.00 71.81 177 MET A C 1
ATOM 1461 O O . MET A 1 177 ? -1.671 21.255 -1.732 1.00 71.81 177 MET A O 1
ATOM 1465 N N . LYS A 1 178 ? -0.433 19.514 -1.081 1.00 65.25 178 LYS A N 1
ATOM 1466 C CA . LYS A 1 178 ? 0.837 20.111 -1.527 1.00 65.25 178 LYS A CA 1
ATOM 1467 C C . LYS A 1 178 ? 1.000 20.131 -3.046 1.00 65.25 178 LYS A C 1
ATOM 1469 O O . LYS A 1 178 ? 1.838 20.890 -3.526 1.00 65.25 178 LYS A O 1
ATOM 1474 N N . LYS A 1 179 ? 0.224 19.338 -3.792 1.00 61.06 179 LYS A N 1
ATOM 1475 C CA . LYS A 1 179 ? 0.198 19.389 -5.263 1.00 61.06 179 LYS A CA 1
ATOM 1476 C C . LYS A 1 179 ? -0.637 20.558 -5.789 1.00 61.06 179 LYS A C 1
ATOM 1478 O O . LYS A 1 179 ? -0.384 21.028 -6.894 1.00 61.06 179 LYS A O 1
ATOM 1483 N N . GLY A 1 180 ? -1.590 21.046 -4.995 1.00 53.31 180 GLY A N 1
ATOM 1484 C CA . GLY A 1 180 ? -2.464 22.165 -5.332 1.00 53.31 180 GLY A CA 1
ATOM 1485 C C . GLY A 1 180 ? -2.107 23.431 -4.562 1.00 53.31 180 GLY A C 1
ATOM 1486 O O . GLY A 1 180 ? -2.814 23.806 -3.635 1.00 53.31 180 GLY A O 1
ATOM 1487 N N . THR A 1 181 ? -1.036 24.131 -4.932 1.00 46.78 181 THR A N 1
ATOM 1488 C CA . THR A 1 181 ? -0.923 25.547 -4.555 1.00 46.78 181 THR A CA 1
ATOM 1489 C C . THR A 1 181 ? -1.751 26.391 -5.518 1.00 46.78 181 THR A C 1
ATOM 1491 O O . THR A 1 181 ? -1.217 26.885 -6.507 1.00 46.78 181 THR A O 1
ATOM 1494 N N . ASP A 1 182 ? -3.039 26.540 -5.214 1.00 44.47 182 ASP A N 1
ATOM 1495 C CA . ASP A 1 182 ? -3.693 27.851 -5.238 1.00 44.47 182 ASP A CA 1
ATOM 1496 C C . ASP A 1 182 ? -4.844 27.860 -4.210 1.00 44.47 182 ASP A C 1
ATOM 1498 O O . ASP A 1 182 ? -5.760 27.043 -4.260 1.00 44.47 182 ASP A O 1
ATOM 1502 N N . ASP A 1 183 ? -4.720 28.780 -3.255 1.00 43.09 183 ASP A N 1
ATOM 1503 C CA . ASP A 1 183 ? -5.655 29.199 -2.205 1.00 43.09 183 ASP A CA 1
ATOM 1504 C C . ASP A 1 183 ? -6.118 28.255 -1.068 1.00 43.09 183 ASP A C 1
ATOM 1506 O O . ASP A 1 183 ? -6.518 27.102 -1.208 1.00 43.09 183 ASP A O 1
ATOM 1510 N N . HIS A 1 184 ? -6.107 28.856 0.131 1.00 46.38 184 HIS A N 1
ATOM 1511 C CA . HIS A 1 184 ? -6.638 28.380 1.408 1.00 46.38 184 HIS A CA 1
ATOM 1512 C C . HIS A 1 184 ? -8.117 27.955 1.329 1.00 46.38 184 HIS A C 1
ATOM 1514 O O . HIS A 1 184 ? -9.016 28.717 1.693 1.00 46.38 184 HIS A O 1
ATOM 1520 N N . ILE A 1 185 ? -8.383 26.706 0.956 1.00 50.22 185 ILE A N 1
ATOM 1521 C CA . ILE A 1 185 ? -9.678 26.066 1.204 1.00 50.22 185 ILE A CA 1
ATOM 1522 C C . ILE A 1 185 ? -9.532 25.141 2.424 1.00 50.22 185 ILE A C 1
ATOM 1524 O O . ILE A 1 185 ? -8.686 24.244 2.406 1.00 50.22 185 ILE A O 1
ATOM 1528 N N . PRO A 1 186 ? -10.323 25.330 3.501 1.00 47.72 186 PRO A N 1
ATOM 1529 C CA . PRO A 1 186 ? -10.367 24.386 4.613 1.00 47.72 186 PRO A CA 1
ATOM 1530 C C . PRO A 1 186 ? -10.800 23.016 4.091 1.00 47.72 186 PRO A C 1
ATOM 1532 O O . PRO A 1 186 ? -11.829 22.901 3.421 1.00 47.72 186 PRO A O 1
ATOM 1535 N N . THR A 1 187 ? -10.017 21.980 4.378 1.00 53.88 187 THR A N 1
ATOM 1536 C CA . THR A 1 187 ? -10.277 20.626 3.895 1.00 53.88 187 THR A CA 1
ATOM 1537 C C . THR A 1 187 ? -11.605 20.108 4.425 1.00 53.88 187 THR A C 1
ATOM 1539 O O . THR A 1 187 ? -11.846 20.060 5.632 1.00 53.88 187 THR A O 1
ATOM 1542 N N . LYS A 1 188 ? -12.465 19.664 3.508 1.00 64.62 188 LYS A N 1
ATOM 1543 C CA . LYS A 1 188 ? -13.517 18.711 3.840 1.00 64.62 188 LYS A CA 1
ATOM 1544 C C . LYS A 1 188 ? -12.824 17.368 4.051 1.00 64.62 188 LYS A C 1
ATOM 1546 O O . LYS A 1 188 ? -12.184 16.877 3.130 1.00 64.62 188 LYS A O 1
ATOM 1551 N N . GLU A 1 189 ? -12.935 16.822 5.255 1.00 76.75 189 GLU A N 1
ATOM 1552 C CA . GLU A 1 189 ? -12.427 15.495 5.606 1.00 76.75 189 GLU A CA 1
ATOM 1553 C C . GLU A 1 189 ? -12.820 14.464 4.533 1.00 76.75 189 GLU A C 1
ATOM 1555 O O . GLU A 1 189 ? -13.988 14.424 4.100 1.00 76.75 189 GLU A O 1
ATOM 1560 N N . SER A 1 190 ? -11.850 13.657 4.082 1.00 84.12 190 SER A N 1
ATOM 1561 C CA . SER A 1 190 ? -12.105 12.615 3.084 1.00 84.12 190 SER A CA 1
ATOM 1562 C C . SER A 1 190 ? -13.160 11.625 3.589 1.00 84.12 190 SER A C 1
ATOM 1564 O 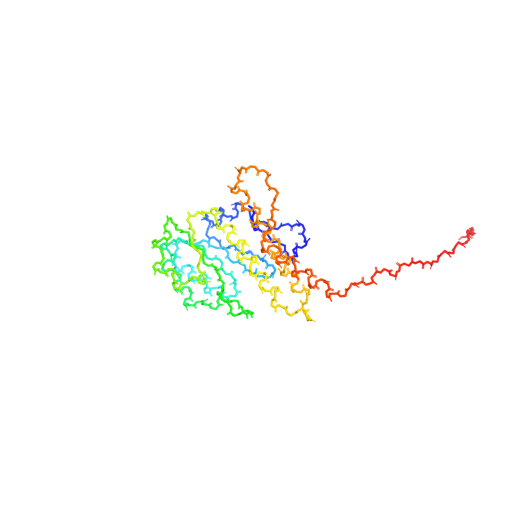O . SER A 1 190 ? -13.552 11.612 4.762 1.00 84.12 190 SER A O 1
ATOM 1566 N N . LYS A 1 191 ? -13.731 10.832 2.681 1.00 87.56 191 LYS A N 1
ATOM 1567 C CA . LYS A 1 191 ? -14.691 9.805 3.101 1.00 87.56 191 LYS A CA 1
ATOM 1568 C C . LYS A 1 191 ? -13.981 8.761 3.970 1.00 87.56 191 LYS A C 1
ATOM 1570 O O . LYS A 1 191 ? -14.523 8.355 4.986 1.00 87.56 191 LYS A O 1
ATOM 1575 N N . GLU A 1 192 ? -12.760 8.426 3.596 1.00 88.75 192 GLU A N 1
ATOM 1576 C CA . GLU A 1 192 ? -11.876 7.456 4.218 1.00 88.75 192 GLU A CA 1
ATOM 1577 C C . GLU A 1 192 ? -11.534 7.864 5.659 1.00 88.75 192 GLU A C 1
ATOM 1579 O O . GLU A 1 192 ? -11.779 7.099 6.592 1.00 88.75 192 GLU A O 1
ATOM 1584 N N . SER A 1 193 ? -11.088 9.109 5.873 1.00 88.12 193 SER A N 1
ATOM 1585 C CA . SER A 1 193 ? -10.832 9.652 7.217 1.00 88.12 193 SER A CA 1
ATOM 1586 C C . SER A 1 193 ? -12.085 9.636 8.102 1.00 88.12 193 SER A C 1
ATOM 1588 O O . SER A 1 193 ? -12.013 9.228 9.266 1.00 88.12 193 SER A O 1
ATOM 1590 N N . ARG A 1 194 ? -13.252 9.993 7.540 1.00 90.75 194 ARG A N 1
ATOM 1591 C CA . ARG A 1 194 ? -14.539 9.941 8.257 1.00 90.75 194 ARG A CA 1
ATOM 1592 C C . ARG A 1 194 ? -14.931 8.521 8.640 1.00 90.75 194 ARG A C 1
ATOM 1594 O O . ARG A 1 194 ? -15.359 8.297 9.769 1.00 90.75 194 ARG A O 1
ATOM 1601 N N . ASP A 1 195 ? -14.780 7.577 7.717 1.00 91.81 195 ASP A N 1
ATOM 1602 C CA . ASP A 1 195 ? -15.131 6.174 7.929 1.00 91.81 195 ASP A CA 1
ATOM 1603 C C . ASP A 1 195 ? -14.244 5.554 9.026 1.00 91.81 195 ASP A C 1
ATOM 1605 O O . ASP A 1 195 ? -14.749 4.847 9.902 1.00 91.81 195 ASP A O 1
ATOM 1609 N N . VAL A 1 196 ? -12.944 5.877 9.047 1.00 91.94 196 VAL A N 1
ATOM 1610 C CA . VAL A 1 196 ? -12.025 5.454 10.118 1.00 91.94 196 VAL A CA 1
ATOM 1611 C C . VAL A 1 196 ? -12.415 6.063 11.462 1.00 91.94 196 VAL A C 1
ATOM 1613 O O . VAL A 1 196 ? -12.483 5.340 12.456 1.00 91.94 196 VAL A O 1
ATOM 1616 N N . ASN A 1 197 ? -12.690 7.369 11.510 1.00 91.62 197 ASN A N 1
ATOM 1617 C CA . ASN A 1 197 ? -13.077 8.053 12.746 1.00 91.62 197 ASN A CA 1
ATOM 1618 C C . ASN A 1 197 ? -14.380 7.495 13.324 1.00 91.62 197 ASN A C 1
ATOM 1620 O O . ASN A 1 197 ? -14.419 7.152 14.504 1.00 91.62 197 ASN A O 1
ATOM 1624 N N . ALA A 1 198 ? -15.399 7.305 12.486 1.00 92.06 198 ALA A N 1
ATOM 1625 C CA . ALA A 1 198 ? -16.660 6.701 12.900 1.00 92.06 198 ALA A CA 1
ATOM 1626 C C . ALA A 1 198 ? -16.464 5.279 13.457 1.00 92.06 198 ALA A C 1
ATOM 1628 O O . ALA A 1 198 ? -17.136 4.874 14.408 1.00 92.06 198 ALA A O 1
ATOM 1629 N N . PHE A 1 199 ? -15.534 4.510 12.884 1.00 91.12 199 PHE A N 1
ATOM 1630 C CA . PHE A 1 199 ? -15.256 3.157 13.353 1.00 91.12 199 PHE A CA 1
ATOM 1631 C C . PHE A 1 199 ? -14.480 3.137 14.679 1.00 91.12 199 PHE A C 1
ATOM 1633 O O . PHE A 1 199 ? -14.805 2.333 15.552 1.00 91.12 199 PHE A O 1
ATOM 1640 N N . ILE A 1 200 ? -13.517 4.048 14.864 1.00 91.69 200 ILE A N 1
ATOM 1641 C CA . ILE A 1 200 ? -12.828 4.259 16.149 1.00 91.69 200 ILE A CA 1
ATOM 1642 C C . ILE A 1 200 ? -13.843 4.617 17.238 1.00 91.69 200 ILE A C 1
ATOM 1644 O O . ILE A 1 200 ? -13.891 3.940 18.263 1.00 91.69 200 ILE A O 1
ATOM 1648 N N . GLU A 1 201 ? -14.695 5.616 16.990 1.00 92.19 201 GLU A N 1
ATOM 1649 C CA . GLU A 1 201 ? -15.718 6.070 17.943 1.00 92.19 201 GLU A CA 1
ATOM 1650 C C . GLU A 1 201 ? -16.672 4.938 18.338 1.00 92.19 201 GLU A C 1
ATOM 1652 O O . GLU A 1 201 ? -17.022 4.793 19.509 1.00 92.19 201 GLU A O 1
ATOM 1657 N N . SER A 1 202 ? -17.058 4.093 17.376 1.00 91.62 202 SER A N 1
ATOM 1658 C CA . SER A 1 202 ? -17.891 2.924 17.650 1.00 91.62 202 SER A CA 1
ATOM 1659 C C . SER A 1 202 ? -17.222 1.962 18.635 1.00 91.62 202 SER A C 1
ATOM 1661 O O . SER A 1 202 ? -17.892 1.530 19.569 1.00 91.62 202 SER A O 1
ATOM 1663 N N . ILE A 1 203 ? -15.931 1.651 18.478 1.00 89.06 203 ILE A N 1
ATOM 1664 C CA . ILE A 1 203 ? -15.219 0.755 19.406 1.00 89.06 203 ILE A CA 1
ATOM 1665 C C . ILE A 1 203 ? -15.021 1.426 20.769 1.00 89.06 203 ILE A C 1
ATOM 1667 O O . ILE A 1 203 ? -15.289 0.818 21.802 1.00 89.06 203 ILE A O 1
ATOM 1671 N N . GLU A 1 204 ? -14.600 2.691 20.794 1.00 89.56 204 GLU A N 1
ATOM 1672 C CA . GLU A 1 204 ? -14.389 3.437 22.042 1.00 89.56 204 GLU A CA 1
ATOM 1673 C C . GLU A 1 204 ? -15.676 3.584 22.865 1.00 89.56 204 GLU A C 1
ATOM 1675 O O . GLU A 1 204 ? -15.626 3.547 24.093 1.00 89.56 204 GLU A O 1
ATOM 1680 N N . SER A 1 205 ? -16.835 3.712 22.209 1.00 87.25 205 SER A N 1
ATOM 1681 C CA . SER A 1 205 ? -18.136 3.805 22.885 1.00 87.25 205 SER A CA 1
ATOM 1682 C C . SER A 1 205 ? -18.571 2.509 23.578 1.00 87.25 205 SER A C 1
ATOM 1684 O O . SER A 1 205 ? -19.364 2.556 24.520 1.00 87.25 205 SER A O 1
ATOM 1686 N N . GLU A 1 206 ? -18.049 1.370 23.121 1.00 85.62 206 GLU A N 1
ATOM 1687 C CA . GLU A 1 206 ? -18.331 0.032 23.649 1.00 85.62 206 GLU A CA 1
ATOM 1688 C C . GLU A 1 206 ? -17.350 -0.352 24.776 1.00 85.62 206 GLU A C 1
ATOM 1690 O O . GLU A 1 206 ? -17.630 -1.261 25.561 1.00 85.62 206 GLU A O 1
ATOM 1695 N N . LEU A 1 207 ? -16.218 0.355 24.902 1.00 82.75 207 LEU A N 1
ATOM 1696 C CA . LEU A 1 207 ? -15.238 0.110 25.955 1.00 82.75 207 LEU A CA 1
ATOM 1697 C C . LEU A 1 207 ? -15.733 0.626 27.318 1.00 82.75 207 LEU A C 1
ATOM 1699 O O . LEU A 1 207 ? -16.289 1.726 27.410 1.00 82.75 207 LEU A O 1
ATOM 1703 N N . PRO A 1 208 ? -15.494 -0.122 28.413 1.00 75.69 208 PRO A N 1
ATOM 1704 C CA . PRO A 1 208 ? -15.760 0.372 29.754 1.00 75.69 208 PRO A CA 1
ATOM 1705 C C . PRO A 1 208 ? -14.970 1.662 29.974 1.00 75.69 208 PRO A C 1
ATOM 1707 O O . PRO A 1 208 ? -13.742 1.669 29.895 1.00 75.69 208 PRO A O 1
ATOM 1710 N N . LYS A 1 209 ? -15.668 2.764 30.256 1.00 71.06 209 LYS A N 1
ATOM 1711 C CA . LYS A 1 209 ? -15.013 3.967 30.768 1.00 71.06 209 LYS A CA 1
ATOM 1712 C C . LYS A 1 209 ? -14.443 3.593 32.125 1.00 71.06 209 LYS A C 1
ATOM 1714 O O . LYS A 1 209 ? -15.222 3.323 33.038 1.00 71.06 209 LYS A O 1
ATOM 1719 N N . ASP A 1 210 ? -13.120 3.544 32.242 1.00 55.25 210 ASP A N 1
ATOM 1720 C CA . ASP A 1 210 ? -12.465 3.372 33.533 1.00 55.25 210 ASP A CA 1
ATOM 1721 C C . ASP A 1 210 ? -13.016 4.436 34.486 1.00 55.25 210 ASP A C 1
ATOM 1723 O O . ASP A 1 210 ? -12.783 5.637 34.336 1.00 55.25 210 ASP A O 1
ATOM 1727 N N . SER A 1 211 ? -13.810 3.991 35.458 1.00 47.47 211 SER A N 1
ATOM 1728 C CA . SER A 1 211 ? -14.310 4.804 36.556 1.00 47.47 211 SER A CA 1
ATOM 1729 C C . SER A 1 211 ? -13.172 5.018 37.553 1.00 47.47 211 SER A C 1
ATOM 1731 O O . SER A 1 211 ? -13.206 4.523 38.679 1.00 47.47 211 SER A O 1
ATOM 1733 N N . SER A 1 212 ? -12.117 5.709 37.133 1.00 50.38 212 SER A N 1
ATOM 1734 C CA . SER A 1 212 ? -11.083 6.219 38.026 1.00 50.38 212 SER A CA 1
ATOM 1735 C C . SER A 1 212 ? -11.422 7.660 38.397 1.00 50.38 212 SER A C 1
ATOM 1737 O O . SER A 1 212 ? -10.726 8.583 37.991 1.00 50.38 212 SER A O 1
ATOM 1739 N N . ASP A 1 213 ? -12.520 7.843 39.134 1.00 49.22 213 ASP A N 1
ATOM 1740 C CA . ASP A 1 213 ? -12.871 9.132 39.747 1.00 49.22 213 ASP A CA 1
ATOM 1741 C C . ASP A 1 213 ? -13.520 8.952 41.134 1.00 49.22 213 ASP A C 1
ATOM 1743 O O . ASP A 1 213 ? -14.409 9.689 41.545 1.00 49.22 213 ASP A O 1
ATOM 1747 N N . GLU A 1 214 ? -13.056 7.950 41.889 1.00 51.44 214 GLU A N 1
ATOM 1748 C CA . GLU A 1 214 ? -13.326 7.834 43.328 1.00 51.44 214 GLU A CA 1
ATOM 1749 C C . GLU A 1 214 ? -12.038 7.486 44.094 1.00 51.44 214 GLU A C 1
ATOM 1751 O O . GLU A 1 214 ? -11.769 6.334 44.435 1.00 51.44 214 GLU A O 1
ATOM 1756 N N . ARG A 1 215 ? -11.191 8.498 44.324 1.00 47.84 215 ARG A N 1
ATOM 1757 C CA . ARG A 1 215 ? -10.170 8.560 45.393 1.00 47.84 215 ARG A CA 1
ATOM 1758 C C . ARG A 1 215 ? -9.580 9.980 45.404 1.00 47.84 215 ARG A C 1
ATOM 1760 O O . ARG A 1 215 ? -8.890 10.348 44.471 1.00 47.84 215 ARG A O 1
ATOM 1767 N N . GLY A 1 216 ? -9.784 10.846 46.386 1.00 44.25 216 GLY A N 1
ATOM 1768 C CA . GLY A 1 216 ? -10.508 10.733 47.638 1.00 44.25 216 GLY A CA 1
ATOM 1769 C C . GLY A 1 216 ? -10.921 12.131 48.096 1.00 44.25 216 GLY A C 1
ATOM 1770 O O . GLY A 1 216 ? -10.143 13.082 48.032 1.00 44.25 216 GLY A O 1
ATOM 1771 N N . LYS A 1 217 ? -12.167 12.236 48.546 1.00 50.19 217 LYS A N 1
ATOM 1772 C CA . LYS A 1 217 ? -12.549 13.199 49.571 1.00 50.19 217 LYS A CA 1
ATOM 1773 C C . LYS A 1 217 ? -12.466 12.480 50.912 1.00 50.19 217 LYS A C 1
ATOM 1775 O O . LYS A 1 217 ? -12.693 11.276 50.973 1.00 50.19 217 LYS A O 1
ATOM 1780 N N . ASP A 1 218 ? -12.163 13.266 51.931 1.00 49.62 218 ASP A N 1
ATOM 1781 C CA . ASP A 1 218 ? -12.238 12.952 53.355 1.00 49.62 218 ASP A CA 1
ATOM 1782 C C . ASP A 1 218 ? -11.011 12.257 53.953 1.00 49.62 218 ASP A C 1
ATOM 1784 O O . ASP A 1 218 ? -10.932 11.039 54.080 1.00 49.62 218 ASP A O 1
ATOM 1788 N N . SER A 1 219 ? -10.087 13.087 54.437 1.00 50.09 219 SER A N 1
ATOM 1789 C CA . SER A 1 219 ? -9.938 13.221 55.889 1.00 50.09 219 SER A CA 1
ATOM 1790 C C . SER A 1 219 ? -9.105 14.462 56.211 1.00 50.09 219 SER A C 1
ATOM 1792 O O . SER A 1 219 ? -7.878 14.394 56.290 1.00 50.09 219 SER A O 1
ATOM 1794 N N . ASP A 1 220 ? -9.803 15.583 56.403 1.00 49.03 220 ASP A N 1
ATOM 1795 C CA . ASP A 1 220 ? -9.383 16.605 57.357 1.00 49.03 220 ASP A CA 1
ATOM 1796 C C . ASP A 1 220 ? -9.289 15.936 58.734 1.00 49.03 220 ASP A C 1
ATOM 1798 O O . ASP A 1 220 ? -10.262 15.366 59.226 1.00 49.03 220 ASP A O 1
ATOM 1802 N N . ASN A 1 221 ? -8.106 15.979 59.334 1.00 49.69 221 ASN A N 1
ATOM 1803 C CA . ASN A 1 221 ? -7.933 15.935 60.779 1.00 49.69 221 ASN A CA 1
ATOM 1804 C C . ASN A 1 221 ? -6.696 16.775 61.096 1.00 49.69 221 ASN A C 1
ATOM 1806 O O . ASN A 1 221 ? -5.567 16.286 61.155 1.00 49.69 221 ASN A O 1
ATOM 1810 N N . ASP A 1 222 ? -6.956 18.071 61.242 1.00 47.25 222 ASP A N 1
ATOM 1811 C CA . ASP A 1 222 ? -6.178 18.981 62.069 1.00 47.25 222 ASP A CA 1
ATOM 1812 C C . ASP A 1 222 ? -6.081 18.425 63.496 1.00 47.25 222 ASP A C 1
ATOM 1814 O O . ASP A 1 222 ? -7.116 18.121 64.083 1.00 47.25 222 ASP A O 1
ATOM 1818 N N . GLU A 1 223 ? -4.867 18.313 64.054 1.00 55.78 223 GLU A N 1
ATOM 1819 C CA . GLU A 1 223 ? -4.482 18.874 65.369 1.00 55.78 223 GLU A CA 1
ATOM 1820 C C . GLU A 1 223 ? -3.014 18.533 65.753 1.00 55.78 223 GLU A C 1
ATOM 1822 O O . GLU A 1 223 ? -2.385 17.710 65.086 1.00 55.78 223 GLU A O 1
ATOM 1827 N N . PRO A 1 224 ? -2.379 19.231 66.726 1.00 51.69 224 PRO A N 1
ATOM 1828 C CA . PRO A 1 224 ? -1.223 20.073 66.422 1.00 51.69 224 PRO A CA 1
ATOM 1829 C C . PRO A 1 224 ? 0.064 19.730 67.206 1.00 51.69 224 PRO A C 1
ATOM 1831 O O . PRO A 1 224 ? 0.125 18.801 68.005 1.00 51.69 224 PRO A O 1
ATOM 1834 N N . CYS A 1 225 ? 1.093 20.546 66.941 1.00 48.72 225 CYS A N 1
ATOM 1835 C CA . CYS A 1 225 ? 2.356 20.766 67.659 1.00 48.72 225 CYS A CA 1
ATOM 1836 C C . CYS A 1 225 ? 2.535 20.131 69.053 1.00 48.72 225 CYS A C 1
ATOM 1838 O O . CYS A 1 225 ? 1.781 20.408 69.983 1.00 48.72 225 CYS A O 1
ATOM 1840 N N . GLY A 1 226 ? 3.681 19.466 69.236 1.00 38.62 226 GLY A N 1
ATOM 1841 C CA . GLY A 1 226 ? 4.266 19.150 70.539 1.00 38.62 226 GLY A CA 1
ATOM 1842 C C . GLY A 1 226 ? 5.793 19.087 70.458 1.00 38.62 226 GLY A C 1
ATOM 1843 O O . GLY A 1 226 ? 6.349 18.282 69.721 1.00 38.62 226 GLY A O 1
ATOM 1844 N N . GLU A 1 227 ? 6.442 19.993 71.183 1.00 50.84 227 GLU A N 1
ATOM 1845 C CA . GLU A 1 227 ? 7.880 20.253 71.281 1.00 50.84 227 GLU A CA 1
ATOM 1846 C C . GLU A 1 227 ? 8.737 19.145 71.937 1.00 50.84 227 GLU A C 1
ATOM 1848 O O . GLU A 1 227 ? 8.264 18.344 72.735 1.00 50.84 227 GLU A O 1
ATOM 1853 N N . ALA A 1 228 ? 10.049 19.296 71.698 1.00 45.03 228 ALA A N 1
ATOM 1854 C CA . ALA A 1 228 ? 11.169 19.169 72.643 1.00 45.03 228 ALA A CA 1
ATOM 1855 C C . ALA A 1 228 ? 11.808 17.797 72.973 1.00 45.03 228 ALA A C 1
ATOM 1857 O O . ALA A 1 228 ? 11.236 16.924 73.610 1.00 45.03 228 ALA A O 1
ATOM 1858 N N . CYS A 1 229 ? 13.116 17.777 72.672 1.00 42.56 229 CYS A N 1
ATOM 1859 C CA . CYS A 1 229 ? 14.244 17.353 73.515 1.00 42.56 229 CYS A CA 1
ATOM 1860 C C . CYS A 1 229 ? 14.310 15.912 74.049 1.00 42.56 229 CYS A C 1
ATOM 1862 O O . CYS A 1 229 ? 13.660 15.569 75.035 1.00 42.56 229 CYS A O 1
ATOM 1864 N N . SER A 1 230 ? 15.317 15.163 73.587 1.00 49.38 230 SER A N 1
ATOM 1865 C CA . SER A 1 230 ? 16.560 14.870 74.339 1.00 49.38 230 SER A CA 1
ATOM 1866 C C . SER A 1 230 ? 17.602 14.231 73.426 1.00 49.38 230 SER A C 1
ATOM 1868 O O . SER A 1 230 ? 17.198 13.423 72.563 1.00 49.38 230 SER A O 1
#

Radius of gyration: 24.34 Å; chains: 1; bounding box: 42×47×98 Å